Protein AF-A0A164Q086-F1 (afdb_monomer_lite)

Secondary structure (DSSP, 8-state):
-TTT-----GGGEEE-TTT--EEEHHHHHHHHHHHHHTT--S-B-TTTTT---TTTSS-----GGG-SSSTTT--PBPPHHHHHTTS-HHHHHHHHHHHHHHHEEEEE-TTT--EEEEEHHHHHH-SEEE-TTTT--SSSSPPP---EEETTT--B--EETTEEPP---HHHHHHHHHHHHHT-EE-TTT--EE---SSBSEEEP-STTT-EEEETTT--EEEE-S-HHHHHHHHHHHTTSS-SB-------

Sequence (252 aa):
CTLCSDTHPSSNIITIPGCLHVLCKSCTKTYLISKLDEGRFPVICPICQVDDLYEQHCTSPLSPSFFELNELMGMVVIGRDIAVGLVDKAHIEKWDALEVGQVSVEIKCDKCNRSGLVDRQEYLSAQFIHCPLGRLSSNTGSSECSNVWCKLCLKPISIIDGVTQDHSCDGSLELEALAKARGWKPCPGCGMMIDRIVGCNHIACQSPGCNTHFCYVCGKMIAQSFLKSDISAKADEHFKSCDKFDALIDAE

Structure (mmCIF, N/CA/C/O backbone):
data_AF-A0A164Q086-F1
#
_entry.id   AF-A0A164Q086-F1
#
loop_
_atom_site.group_PDB
_atom_site.id
_atom_site.type_symbol
_atom_site.label_atom_id
_atom_site.label_alt_id
_atom_site.label_comp_id
_atom_site.label_asym_id
_atom_site.label_entity_id
_atom_site.label_seq_id
_atom_site.pdbx_PDB_ins_code
_atom_site.Cartn_x
_atom_site.Cartn_y
_atom_site.Cartn_z
_atom_site.occupancy
_atom_site.B_iso_or_equiv
_atom_site.auth_seq_id
_atom_site.auth_comp_id
_atom_site.auth_asym_id
_atom_site.auth_atom_id
_atom_site.pdbx_PDB_model_num
ATOM 1 N N . CYS A 1 1 ? 14.737 -4.385 -24.688 1.00 90.81 1 CYS A N 1
ATOM 2 C CA . CYS A 1 1 ? 14.112 -4.198 -23.363 1.00 90.81 1 CYS A CA 1
ATOM 3 C C . CYS A 1 1 ? 14.070 -5.554 -22.691 1.00 90.81 1 CYS A C 1
ATOM 5 O O . CYS A 1 1 ? 13.664 -6.508 -23.333 1.00 90.81 1 CYS A O 1
ATOM 7 N N . THR A 1 2 ? 14.497 -5.651 -21.434 1.00 84.62 2 THR A N 1
ATOM 8 C CA . THR A 1 2 ? 14.578 -6.943 -20.732 1.00 84.62 2 THR A CA 1
ATOM 9 C C . THR A 1 2 ? 13.225 -7.515 -20.290 1.00 84.62 2 THR A C 1
ATOM 11 O O . THR A 1 2 ? 13.170 -8.685 -19.945 1.00 84.62 2 THR A O 1
ATOM 14 N N . LEU A 1 3 ? 12.134 -6.736 -20.323 1.00 89.81 3 LEU A N 1
ATOM 15 C CA . LEU A 1 3 ? 10.791 -7.219 -19.963 1.00 89.81 3 LEU A CA 1
ATOM 16 C C . LEU A 1 3 ? 10.006 -7.797 -21.143 1.00 89.81 3 LEU A C 1
ATOM 18 O O . LEU A 1 3 ? 9.376 -8.836 -20.990 1.00 89.81 3 LEU A O 1
ATOM 22 N N . CYS A 1 4 ? 10.013 -7.134 -22.302 1.00 94.62 4 CYS A N 1
ATOM 23 C CA . CYS A 1 4 ? 9.320 -7.633 -23.498 1.00 94.62 4 CYS A CA 1
ATOM 24 C C . CYS A 1 4 ? 10.237 -8.364 -24.483 1.00 94.62 4 CYS A C 1
ATOM 26 O O . CYS A 1 4 ? 9.750 -8.903 -25.466 1.00 94.62 4 CYS A O 1
ATOM 28 N N . SER A 1 5 ? 11.551 -8.361 -24.250 1.00 91.62 5 SER A N 1
ATOM 29 C CA . SER A 1 5 ? 12.559 -8.946 -25.146 1.00 91.62 5 SER A CA 1
ATOM 30 C C . SER A 1 5 ? 12.659 -8.289 -26.534 1.00 91.62 5 SER A C 1
ATOM 32 O O . SER A 1 5 ? 13.407 -8.769 -27.381 1.00 91.62 5 SER A O 1
ATOM 34 N N . ASP A 1 6 ? 12.008 -7.138 -26.750 1.00 95.00 6 ASP A N 1
ATOM 35 C CA . ASP A 1 6 ? 12.046 -6.406 -28.023 1.00 95.00 6 ASP A CA 1
ATOM 36 C C . ASP A 1 6 ? 13.143 -5.335 -28.082 1.00 95.00 6 ASP A C 1
ATOM 38 O O . ASP A 1 6 ? 13.587 -4.770 -27.071 1.00 95.00 6 ASP A O 1
ATOM 42 N N . THR A 1 7 ? 13.552 -5.000 -29.308 1.00 94.06 7 THR A N 1
ATOM 43 C CA . THR A 1 7 ? 14.452 -3.875 -29.594 1.00 94.06 7 THR A CA 1
ATOM 44 C C . THR A 1 7 ? 13.651 -2.585 -29.749 1.00 94.06 7 THR A C 1
ATOM 46 O O . THR A 1 7 ? 12.635 -2.549 -30.437 1.00 94.06 7 THR A O 1
ATOM 49 N N . HIS A 1 8 ? 14.125 -1.500 -29.138 1.00 94.75 8 HIS A N 1
ATOM 50 C CA . HIS A 1 8 ? 13.491 -0.185 -29.225 1.00 94.75 8 HIS A CA 1
ATOM 51 C C . HIS A 1 8 ? 14.533 0.897 -29.528 1.00 94.75 8 HIS A C 1
ATOM 53 O O . HIS A 1 8 ? 15.700 0.727 -29.166 1.00 94.75 8 HIS A O 1
ATOM 59 N N . PRO A 1 9 ? 14.133 2.024 -30.148 1.00 94.44 9 PRO A N 1
ATOM 60 C CA . PRO A 1 9 ? 15.019 3.172 -30.317 1.00 94.44 9 PRO A CA 1
ATOM 61 C C . PRO A 1 9 ? 15.436 3.742 -28.957 1.00 94.44 9 PRO A C 1
ATOM 63 O O . PRO A 1 9 ? 14.679 3.668 -27.987 1.00 94.44 9 PRO A O 1
ATOM 66 N N . SER A 1 10 ? 16.610 4.375 -28.901 1.00 90.44 10 SER A N 1
ATOM 67 C CA . SER A 1 10 ? 17.172 4.959 -27.671 1.00 90.44 10 SER A CA 1
ATOM 68 C C . SER A 1 10 ? 16.225 5.951 -26.983 1.00 90.44 10 SER A C 1
ATOM 70 O O . SER A 1 10 ? 16.163 5.993 -25.760 1.00 90.44 10 SER A O 1
ATOM 72 N N . SER A 1 11 ? 15.413 6.685 -27.750 1.00 93.06 11 SER A N 1
ATOM 73 C CA . SER A 1 11 ? 14.395 7.613 -27.233 1.00 93.06 11 SER A CA 1
ATOM 74 C C . SER A 1 11 ? 13.260 6.941 -26.449 1.00 93.06 11 SER A C 1
ATOM 76 O O . SER A 1 11 ? 12.570 7.617 -25.681 1.00 93.06 11 SER A O 1
ATOM 78 N N . ASN A 1 12 ? 13.062 5.629 -26.618 1.00 94.19 12 ASN A N 1
ATOM 79 C CA . ASN A 1 12 ? 12.032 4.826 -25.953 1.00 94.19 12 ASN A CA 1
ATOM 80 C C . ASN A 1 12 ? 12.602 3.866 -24.906 1.00 94.19 12 ASN A C 1
ATOM 82 O O . ASN A 1 12 ? 11.882 2.986 -24.434 1.00 94.19 12 ASN A O 1
ATOM 86 N N . ILE A 1 13 ? 13.865 4.044 -24.529 1.00 95.06 13 ILE A N 1
ATOM 87 C CA . ILE A 1 13 ? 14.550 3.266 -23.504 1.00 95.06 13 ILE A CA 1
ATOM 88 C C . ILE A 1 13 ? 14.757 4.123 -22.248 1.00 95.06 13 ILE A C 1
ATOM 90 O O . ILE A 1 13 ? 14.934 5.336 -22.322 1.00 95.06 13 ILE A O 1
ATOM 94 N N . ILE A 1 14 ? 14.703 3.474 -21.091 1.00 92.69 14 ILE A N 1
ATOM 95 C CA . ILE A 1 14 ? 14.982 4.005 -19.763 1.00 92.69 14 ILE A CA 1
ATOM 96 C C . ILE A 1 14 ? 16.051 3.114 -19.141 1.00 92.69 14 ILE A C 1
ATOM 98 O O . ILE A 1 14 ? 15.926 1.887 -19.156 1.00 92.69 14 ILE A O 1
ATOM 102 N N . THR A 1 15 ? 17.060 3.739 -18.551 1.00 91.25 15 THR A N 1
ATOM 103 C CA . THR A 1 15 ? 18.053 3.070 -17.713 1.00 91.25 15 THR A CA 1
ATOM 104 C C . THR A 1 15 ? 17.743 3.410 -16.265 1.00 91.25 15 THR A C 1
ATOM 106 O O . THR A 1 15 ? 17.695 4.588 -15.919 1.00 91.25 15 THR A O 1
ATOM 109 N N . ILE A 1 16 ? 17.497 2.401 -15.430 1.00 88.12 16 ILE A N 1
ATOM 110 C CA . ILE A 1 16 ? 17.168 2.616 -14.018 1.00 88.12 16 ILE A CA 1
ATOM 111 C C . ILE A 1 16 ? 18.439 3.031 -13.253 1.00 88.12 16 ILE A C 1
ATOM 113 O O . ILE A 1 16 ? 19.413 2.269 -13.256 1.00 88.12 16 ILE A O 1
ATOM 117 N N . PRO A 1 17 ? 18.465 4.210 -12.599 1.00 84.06 17 PRO A N 1
ATOM 118 C CA . PRO A 1 17 ? 19.592 4.628 -11.769 1.00 84.06 17 PRO A CA 1
ATOM 119 C C . PRO A 1 17 ? 19.873 3.611 -10.654 1.00 84.06 17 PRO A C 1
ATOM 121 O O . PRO A 1 17 ? 18.946 3.067 -10.064 1.00 84.06 17 PRO A O 1
ATOM 124 N N . GLY A 1 18 ? 21.147 3.334 -10.371 1.00 78.88 18 GLY A N 1
ATOM 125 C CA . GLY A 1 18 ? 21.573 2.357 -9.359 1.00 78.88 18 GLY A CA 1
ATOM 126 C C . GLY A 1 18 ? 21.893 0.971 -9.930 1.00 78.88 18 GLY A C 1
ATOM 127 O O . GLY A 1 18 ? 23.026 0.521 -9.803 1.00 78.88 18 GLY A O 1
ATOM 128 N N . CYS A 1 19 ? 20.943 0.308 -10.604 1.00 83.56 19 CYS A N 1
ATOM 129 C CA . CYS A 1 19 ? 21.166 -1.033 -11.181 1.00 83.56 19 CYS A CA 1
ATOM 130 C C . CYS A 1 19 ? 21.510 -1.037 -12.674 1.00 83.56 19 CYS A C 1
ATOM 132 O O . CYS A 1 19 ? 21.905 -2.067 -13.206 1.00 83.56 19 CYS A O 1
ATOM 134 N N . LEU A 1 20 ? 21.333 0.091 -13.368 1.00 86.00 20 LEU A N 1
ATOM 135 C CA . LEU A 1 20 ? 21.584 0.242 -14.807 1.00 86.00 20 LEU A CA 1
ATOM 136 C C . LEU A 1 20 ? 20.748 -0.688 -15.708 1.00 86.00 20 LEU A C 1
ATOM 138 O O . LEU A 1 20 ? 21.027 -0.812 -16.901 1.00 86.00 20 LEU A O 1
ATOM 142 N N . HIS A 1 21 ? 19.685 -1.301 -15.182 1.00 87.94 21 HIS A N 1
ATOM 143 C CA . HIS A 1 21 ? 18.787 -2.131 -15.978 1.00 87.94 21 HIS A CA 1
ATOM 144 C C . HIS A 1 21 ? 18.030 -1.314 -17.027 1.00 87.94 21 HIS A C 1
ATOM 146 O O . HIS A 1 21 ? 17.538 -0.215 -16.760 1.00 87.94 21 HIS A O 1
ATOM 152 N N . VAL A 1 22 ? 17.915 -1.896 -18.224 1.00 91.69 22 VAL A N 1
ATOM 153 C CA . VAL A 1 22 ? 17.432 -1.217 -19.429 1.00 91.69 22 VAL A CA 1
ATOM 154 C C . VAL A 1 22 ? 16.030 -1.696 -19.815 1.00 91.69 22 VAL A C 1
ATOM 156 O O . VAL A 1 22 ? 15.824 -2.822 -20.283 1.00 91.69 22 VAL A O 1
ATOM 159 N N . LEU A 1 23 ? 15.053 -0.801 -19.688 1.00 94.44 23 LEU A N 1
ATOM 160 C CA . LEU A 1 23 ? 13.629 -1.056 -19.912 1.00 94.44 23 LEU A CA 1
ATOM 161 C C . LEU A 1 23 ? 13.067 -0.110 -20.974 1.00 94.44 23 LEU A C 1
ATOM 163 O O . LEU A 1 23 ? 13.540 1.011 -21.106 1.00 94.44 23 LEU A O 1
ATOM 167 N N . CYS A 1 24 ? 12.061 -0.520 -21.748 1.00 97.00 24 CYS A N 1
ATOM 168 C CA . CYS A 1 24 ? 11.376 0.424 -22.631 1.00 97.00 24 CYS A CA 1
ATOM 169 C C . CYS A 1 24 ? 10.298 1.207 -21.875 1.00 97.00 24 CYS A C 1
ATOM 171 O O . CYS A 1 24 ? 9.722 0.718 -20.902 1.00 97.00 24 CYS A O 1
ATOM 173 N N . LYS A 1 25 ? 9.995 2.422 -22.350 1.00 96.56 25 LYS A N 1
ATOM 174 C CA . LYS A 1 25 ? 9.008 3.326 -21.736 1.00 96.56 25 LYS A CA 1
ATOM 175 C C . LYS A 1 25 ? 7.638 2.677 -21.545 1.00 96.56 25 LYS A C 1
ATOM 177 O O . LYS A 1 25 ? 7.022 2.881 -20.503 1.00 96.56 25 LYS A O 1
ATOM 182 N N . SER A 1 26 ? 7.172 1.891 -22.517 1.00 97.00 26 SER A N 1
ATOM 183 C CA . SER A 1 26 ? 5.878 1.201 -22.440 1.00 97.00 26 SER A CA 1
ATOM 184 C C . SER A 1 26 ? 5.858 0.147 -21.334 1.00 97.00 26 SER A C 1
ATOM 186 O O . SER A 1 26 ? 4.951 0.171 -20.507 1.00 97.00 26 SER A O 1
ATOM 188 N N . CYS A 1 27 ? 6.866 -0.727 -21.258 1.00 97.38 27 CYS A N 1
ATOM 189 C CA . CYS A 1 27 ? 6.946 -1.732 -20.197 1.00 97.38 27 CYS A CA 1
ATOM 190 C C . CYS A 1 27 ? 7.087 -1.093 -18.813 1.00 97.38 27 CYS A C 1
ATOM 192 O O . CYS A 1 27 ? 6.385 -1.502 -17.891 1.00 97.38 27 CYS A O 1
ATOM 194 N N . THR A 1 28 ? 7.933 -0.066 -18.667 1.00 96.19 28 THR A N 1
ATOM 195 C CA . THR A 1 28 ? 8.088 0.644 -17.388 1.00 96.19 28 THR A CA 1
ATOM 196 C C . THR A 1 28 ? 6.786 1.317 -16.964 1.00 96.19 28 THR A C 1
ATOM 198 O O . THR A 1 28 ? 6.397 1.199 -15.806 1.00 96.19 28 THR A O 1
ATOM 201 N N . LYS A 1 29 ? 6.069 1.965 -17.894 1.00 97.19 29 LYS A N 1
ATOM 202 C CA . LYS A 1 29 ? 4.755 2.567 -17.630 1.00 97.19 29 LYS A CA 1
ATOM 203 C C . LYS A 1 29 ? 3.748 1.530 -17.133 1.00 97.19 29 LYS A C 1
ATOM 205 O O . LYS A 1 29 ? 3.134 1.738 -16.092 1.00 97.19 29 LYS A O 1
ATOM 210 N N . THR A 1 30 ? 3.579 0.427 -17.864 1.00 97.25 30 THR A N 1
ATOM 211 C CA . THR A 1 30 ? 2.624 -0.631 -17.500 1.00 97.25 30 THR A CA 1
ATOM 212 C C . THR A 1 30 ? 2.956 -1.232 -16.138 1.00 97.25 30 THR A C 1
ATOM 214 O O . THR A 1 30 ? 2.063 -1.436 -15.321 1.00 97.25 30 THR A O 1
ATOM 217 N N . TYR A 1 31 ? 4.243 -1.462 -15.871 1.00 95.88 31 TYR A N 1
ATOM 218 C CA . TYR A 1 31 ? 4.708 -1.970 -14.587 1.00 95.88 31 TYR A CA 1
ATOM 219 C C . TYR A 1 31 ? 4.423 -0.996 -13.435 1.00 95.88 31 TYR A C 1
ATOM 221 O O . TYR A 1 31 ? 3.870 -1.407 -12.419 1.00 95.88 31 TYR A O 1
ATOM 229 N N . LEU A 1 32 ? 4.740 0.294 -13.605 1.00 96.12 32 LEU A N 1
ATOM 230 C CA . LEU A 1 32 ? 4.450 1.333 -12.612 1.00 96.12 32 LEU A CA 1
ATOM 231 C C . LEU A 1 32 ? 2.956 1.397 -12.286 1.00 96.12 32 LEU A C 1
ATOM 233 O O . LEU A 1 32 ? 2.594 1.367 -11.115 1.00 96.12 32 LEU A O 1
ATOM 237 N N . ILE A 1 33 ? 2.098 1.435 -13.309 1.00 96.88 33 ILE A N 1
ATOM 238 C CA . ILE A 1 33 ? 0.640 1.480 -13.136 1.00 96.88 33 ILE A CA 1
ATOM 239 C C . ILE A 1 33 ? 0.151 0.267 -12.341 1.00 96.88 33 ILE A C 1
ATOM 241 O O . ILE A 1 33 ? -0.497 0.445 -11.315 1.00 96.88 33 ILE A O 1
ATOM 245 N N . SER A 1 34 ? 0.539 -0.949 -12.744 1.00 94.88 34 SER A N 1
ATOM 246 C CA . SER A 1 34 ? 0.163 -2.177 -12.028 1.00 94.88 34 SER A CA 1
ATOM 247 C C . SER A 1 34 ? 0.591 -2.136 -10.560 1.00 94.88 34 SER A C 1
ATOM 249 O O . SER A 1 34 ? -0.210 -2.451 -9.685 1.00 94.88 34 SER A O 1
ATOM 251 N N . LYS A 1 35 ? 1.819 -1.699 -10.251 1.00 91.75 35 LYS A N 1
ATOM 252 C CA . LYS A 1 35 ? 2.292 -1.643 -8.859 1.00 91.75 35 LYS A CA 1
ATOM 253 C C . LYS A 1 35 ? 1.553 -0.601 -8.028 1.00 91.75 35 LYS A C 1
ATOM 255 O O . LYS A 1 35 ? 1.225 -0.882 -6.879 1.00 91.75 35 LYS A O 1
ATOM 260 N N . LEU A 1 36 ? 1.258 0.562 -8.602 1.00 93.62 36 LEU A N 1
ATOM 261 C CA . LEU A 1 36 ? 0.499 1.612 -7.924 1.00 93.62 36 LEU A CA 1
ATOM 262 C C . LEU A 1 36 ? -0.958 1.204 -7.688 1.00 93.62 36 LEU A C 1
ATOM 264 O O . LEU A 1 36 ? -1.483 1.446 -6.604 1.00 93.62 36 LEU A O 1
ATOM 268 N N . ASP A 1 37 ? -1.590 0.540 -8.656 1.00 92.81 37 ASP A N 1
ATOM 269 C CA . ASP A 1 37 ? -2.954 0.017 -8.521 1.00 92.81 37 ASP A CA 1
ATOM 270 C C . ASP A 1 37 ? -3.047 -1.114 -7.491 1.00 92.81 37 ASP A C 1
ATOM 272 O O . ASP A 1 37 ? -4.032 -1.215 -6.765 1.00 92.81 37 ASP A O 1
ATOM 276 N N . GLU A 1 38 ? -1.997 -1.927 -7.369 1.00 88.69 38 GLU A N 1
ATOM 277 C CA . GLU A 1 38 ? -1.863 -2.947 -6.324 1.00 88.69 38 GLU A CA 1
ATOM 278 C C . GLU A 1 38 ? -1.492 -2.363 -4.943 1.00 88.69 38 GLU A C 1
ATOM 280 O O . GLU A 1 38 ? -1.375 -3.116 -3.974 1.00 88.69 38 GLU A O 1
ATOM 285 N N . GLY A 1 39 ? -1.245 -1.050 -4.835 1.00 88.12 39 GLY A N 1
ATOM 286 C CA . GLY A 1 39 ? -0.785 -0.399 -3.602 1.00 88.12 39 GLY A CA 1
ATOM 287 C C . GLY A 1 39 ? 0.637 -0.792 -3.173 1.00 88.12 39 GLY A C 1
ATOM 288 O O . GLY A 1 39 ? 0.989 -0.683 -1.998 1.00 88.12 39 GLY A O 1
ATOM 289 N N . ARG A 1 40 ? 1.470 -1.286 -4.099 1.00 86.38 40 ARG A N 1
ATOM 290 C CA . ARG A 1 40 ? 2.830 -1.780 -3.831 1.00 86.38 40 ARG A CA 1
ATOM 291 C C . ARG A 1 40 ? 3.834 -0.635 -3.934 1.00 86.38 40 ARG A C 1
ATOM 293 O O . ARG A 1 40 ? 4.186 -0.205 -5.030 1.00 86.38 40 ARG A O 1
ATOM 300 N N . PHE A 1 41 ? 4.317 -0.177 -2.783 1.00 86.94 41 PHE A N 1
ATOM 301 C CA . PHE A 1 41 ? 5.268 0.928 -2.677 1.00 86.94 41 PHE A CA 1
ATOM 302 C C . PHE A 1 41 ? 6.283 0.686 -1.549 1.00 86.94 41 PHE A C 1
ATOM 304 O O . PHE A 1 41 ? 5.825 0.362 -0.452 1.00 86.94 41 PHE A O 1
ATOM 311 N N . PRO A 1 42 ? 7.599 0.909 -1.762 1.00 87.81 42 PRO A N 1
ATOM 312 C CA . PRO A 1 42 ? 8.205 1.526 -2.949 1.00 87.81 42 PRO A CA 1
ATOM 313 C C . PRO A 1 42 ? 8.221 0.599 -4.173 1.00 87.81 42 PRO A C 1
ATOM 315 O O . PRO A 1 42 ? 8.216 -0.627 -4.048 1.00 87.81 42 PRO A O 1
ATOM 318 N N . VAL A 1 43 ? 8.216 1.182 -5.377 1.00 89.62 43 VAL A N 1
ATOM 319 C CA . VAL A 1 43 ? 8.205 0.405 -6.625 1.00 89.62 43 VAL A CA 1
ATOM 320 C C . VAL A 1 43 ? 9.615 -0.094 -6.938 1.00 89.62 43 VAL A C 1
ATOM 322 O O . VAL A 1 43 ? 10.461 0.657 -7.412 1.00 89.62 43 VAL A O 1
ATOM 325 N N . ILE A 1 44 ? 9.876 -1.376 -6.688 1.00 87.44 44 ILE A N 1
ATOM 326 C CA . ILE A 1 44 ? 11.180 -2.011 -6.940 1.00 87.44 44 ILE A CA 1
ATOM 327 C C . ILE A 1 44 ? 11.401 -2.217 -8.444 1.00 87.44 44 ILE A C 1
ATOM 329 O O . ILE A 1 44 ? 10.457 -2.522 -9.178 1.00 87.44 44 ILE A O 1
ATOM 333 N N . CYS A 1 45 ? 12.647 -2.089 -8.911 1.00 88.12 45 CYS A N 1
ATOM 334 C CA . CYS A 1 45 ? 13.038 -2.442 -10.273 1.00 88.12 45 CYS A CA 1
ATOM 335 C C . CYS A 1 45 ? 12.623 -3.894 -10.592 1.00 88.12 45 CYS A C 1
ATOM 337 O O . CYS A 1 45 ? 13.031 -4.815 -9.882 1.00 88.12 45 CYS A O 1
ATOM 339 N N . PRO A 1 46 ? 11.869 -4.136 -11.678 1.00 88.44 46 PRO A N 1
ATOM 340 C CA . PRO A 1 46 ? 11.313 -5.457 -11.965 1.00 88.44 46 PRO A CA 1
ATOM 341 C C . PRO A 1 46 ? 12.381 -6.511 -12.273 1.00 88.44 46 PRO A C 1
ATOM 343 O O . PRO A 1 46 ? 12.113 -7.697 -12.123 1.00 88.44 46 PRO A O 1
ATOM 346 N N . ILE A 1 47 ? 13.582 -6.089 -12.685 1.00 85.94 47 ILE A N 1
ATOM 347 C CA . ILE A 1 47 ? 14.706 -7.000 -12.920 1.00 85.94 47 ILE A CA 1
ATOM 348 C C . ILE A 1 47 ? 15.407 -7.332 -11.601 1.00 85.94 47 ILE A C 1
ATOM 350 O O . ILE A 1 47 ? 15.562 -8.502 -11.281 1.00 85.94 47 ILE A O 1
ATOM 354 N N . CYS A 1 48 ? 15.710 -6.327 -10.771 1.00 79.94 48 CYS A N 1
ATOM 355 C CA . CYS A 1 48 ? 16.281 -6.564 -9.438 1.00 79.94 48 CYS A CA 1
ATOM 356 C C . CYS A 1 48 ? 15.359 -7.405 -8.546 1.00 79.94 48 CYS A C 1
ATOM 358 O O . CYS A 1 48 ? 15.832 -8.139 -7.692 1.00 79.94 48 CYS A O 1
ATOM 360 N N . GLN A 1 49 ? 14.040 -7.320 -8.741 1.00 77.12 49 GLN A N 1
ATOM 361 C CA . GLN A 1 49 ? 13.078 -8.094 -7.959 1.00 77.12 49 GLN A CA 1
ATOM 362 C C . GLN A 1 49 ? 13.163 -9.612 -8.204 1.00 77.12 49 GLN A C 1
ATOM 364 O O . GLN A 1 49 ? 12.706 -10.387 -7.362 1.00 77.12 49 GLN A O 1
ATOM 369 N N . VAL A 1 50 ? 13.662 -10.044 -9.365 1.00 73.56 50 VAL A N 1
ATOM 370 C CA . VAL A 1 50 ? 13.714 -11.463 -9.759 1.00 73.56 50 VAL A CA 1
ATOM 371 C C . VAL A 1 50 ? 15.128 -12.023 -9.828 1.00 73.56 50 VAL A C 1
ATOM 373 O O . VAL A 1 50 ? 15.276 -13.221 -10.045 1.00 73.56 50 VAL A O 1
ATOM 376 N N . ASP A 1 51 ? 16.140 -11.175 -9.673 1.00 61.81 51 ASP A N 1
ATOM 377 C CA . ASP A 1 51 ? 17.532 -11.575 -9.784 1.00 61.81 51 ASP A CA 1
ATOM 378 C C . ASP A 1 51 ? 18.086 -11.944 -8.401 1.00 61.81 51 ASP A C 1
ATOM 380 O O . ASP A 1 51 ? 18.433 -11.078 -7.598 1.00 61.81 51 ASP A O 1
ATOM 384 N N . ASP A 1 52 ? 18.140 -13.247 -8.115 1.00 53.28 52 ASP A N 1
ATOM 385 C CA . ASP A 1 52 ? 18.753 -13.789 -6.896 1.00 53.28 52 ASP A CA 1
ATOM 386 C C . ASP A 1 52 ? 20.297 -13.657 -6.914 1.00 53.28 52 ASP A C 1
ATOM 388 O O . ASP A 1 52 ? 20.952 -13.931 -5.908 1.00 53.28 52 ASP A O 1
ATOM 392 N N . LEU A 1 53 ? 20.910 -13.199 -8.020 1.00 49.06 53 LEU A N 1
ATOM 393 C CA . LEU A 1 53 ? 22.366 -13.017 -8.175 1.00 49.06 53 LEU A CA 1
ATOM 394 C C . LEU A 1 53 ? 22.880 -11.699 -7.558 1.00 49.06 53 LEU A C 1
ATOM 396 O O . LEU A 1 53 ? 23.811 -11.062 -8.063 1.00 49.06 53 LEU A O 1
ATOM 400 N N . TYR A 1 54 ? 22.277 -11.293 -6.439 1.00 51.69 54 TYR A N 1
ATOM 401 C CA . TYR A 1 54 ? 22.424 -9.974 -5.819 1.00 51.69 54 TYR A CA 1
ATOM 402 C C . TYR A 1 54 ? 23.838 -9.652 -5.295 1.00 51.69 54 TYR A C 1
ATOM 404 O O . TYR A 1 54 ? 24.126 -8.510 -4.949 1.00 51.69 54 TYR A O 1
ATOM 412 N N . GLU A 1 55 ? 24.768 -10.607 -5.274 1.00 48.53 55 GLU A N 1
ATOM 413 C CA . GLU A 1 55 ? 26.108 -10.352 -4.737 1.00 48.53 55 GLU A CA 1
ATOM 414 C C . GLU A 1 55 ? 27.084 -9.682 -5.724 1.00 48.53 55 GLU A C 1
ATOM 416 O O . GLU A 1 55 ? 28.102 -9.161 -5.273 1.00 48.53 55 GLU A O 1
ATOM 421 N N . GLN A 1 56 ? 26.828 -9.649 -7.045 1.00 47.59 56 GLN A N 1
ATOM 422 C CA . GLN A 1 56 ? 27.896 -9.275 -8.005 1.00 47.59 56 GLN A CA 1
ATOM 423 C C . GLN A 1 56 ? 27.559 -8.230 -9.085 1.00 47.59 56 GLN A C 1
ATOM 425 O O . GLN A 1 56 ? 28.487 -7.719 -9.714 1.00 47.59 56 GLN A O 1
ATOM 430 N N . HIS A 1 57 ? 26.291 -7.854 -9.308 1.00 46.66 57 HIS A N 1
ATOM 431 C CA . HIS 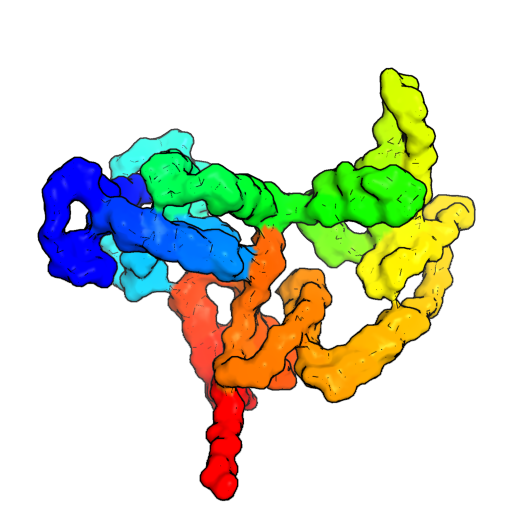A 1 57 ? 25.932 -7.046 -10.495 1.00 46.66 57 HIS A CA 1
ATOM 432 C C . HIS A 1 57 ? 25.139 -5.748 -10.258 1.00 46.66 57 HIS A C 1
ATOM 434 O O . HIS A 1 57 ? 24.976 -4.976 -11.200 1.00 46.66 57 HIS A O 1
ATOM 440 N N . CYS A 1 58 ? 24.719 -5.432 -9.028 1.00 50.47 58 CYS A N 1
ATOM 441 C CA . CYS A 1 58 ? 24.015 -4.176 -8.701 1.00 50.47 58 CYS A CA 1
ATOM 442 C C . CYS A 1 58 ? 24.809 -3.250 -7.753 1.00 50.47 58 CYS A C 1
ATOM 444 O O . CYS A 1 58 ? 24.222 -2.508 -6.972 1.00 50.47 58 CYS A O 1
ATOM 446 N N . THR A 1 59 ? 26.144 -3.278 -7.810 1.00 47.19 59 THR A N 1
ATOM 447 C CA . THR A 1 59 ? 27.051 -2.462 -6.975 1.00 47.19 59 THR A CA 1
ATOM 448 C C . THR A 1 59 ? 27.882 -1.478 -7.804 1.00 47.19 59 THR A C 1
ATOM 450 O O . THR A 1 59 ? 29.078 -1.310 -7.575 1.00 47.19 59 THR A O 1
ATOM 453 N N . SER A 1 60 ? 27.288 -0.806 -8.799 1.00 43.66 60 SER A N 1
ATOM 454 C CA . SER A 1 60 ? 28.023 0.261 -9.492 1.00 43.66 60 SER A CA 1
ATOM 455 C C . SER A 1 60 ? 28.079 1.520 -8.607 1.00 43.66 60 SER A C 1
ATOM 457 O O . SER A 1 60 ? 27.027 2.055 -8.251 1.00 43.66 60 SER A O 1
ATOM 459 N N . PRO A 1 61 ? 29.275 2.011 -8.230 1.00 42.25 61 PRO A N 1
ATOM 460 C CA . PRO A 1 61 ? 29.421 3.146 -7.331 1.00 42.25 61 PRO A CA 1
ATOM 461 C C . PRO A 1 61 ? 29.149 4.447 -8.091 1.00 42.25 61 PRO A C 1
ATOM 463 O O . PRO A 1 61 ? 30.040 5.016 -8.720 1.00 42.25 61 PRO A O 1
ATOM 466 N N . LEU A 1 62 ? 27.916 4.948 -8.019 1.00 38.09 62 LEU A N 1
ATOM 467 C CA . LEU A 1 62 ? 27.591 6.311 -8.435 1.00 38.09 62 LEU A CA 1
ATOM 468 C C . LEU A 1 62 ? 27.140 7.135 -7.219 1.00 38.09 62 LEU A C 1
ATOM 470 O O . LEU A 1 62 ? 25.971 7.185 -6.861 1.00 38.09 62 LEU A O 1
ATOM 474 N N . SER A 1 63 ? 28.129 7.832 -6.647 1.00 40.09 63 SER A N 1
ATOM 475 C CA . SER A 1 63 ? 28.081 8.933 -5.667 1.00 40.09 63 SER A CA 1
ATOM 476 C C . SER A 1 63 ? 27.723 8.612 -4.191 1.00 40.09 63 SER A C 1
ATOM 478 O O . SER A 1 63 ? 26.643 8.100 -3.908 1.00 40.09 63 SER A O 1
ATOM 480 N N . PRO A 1 64 ? 28.585 8.997 -3.220 1.00 37.91 64 PRO A N 1
ATOM 481 C CA . PRO A 1 64 ? 28.352 8.820 -1.775 1.00 37.91 64 PRO A CA 1
ATOM 482 C C . PRO A 1 64 ? 27.218 9.666 -1.170 1.00 37.91 64 PRO A C 1
ATOM 484 O O . PRO A 1 64 ? 26.871 9.479 -0.012 1.00 37.91 64 PRO A O 1
ATOM 487 N N . SER A 1 65 ? 26.648 10.627 -1.901 1.00 40.03 65 SER A N 1
ATOM 488 C CA . SER A 1 65 ? 25.718 11.619 -1.337 1.00 40.03 65 SER A CA 1
ATOM 489 C C . SER A 1 65 ? 24.242 11.204 -1.359 1.00 40.03 65 SER A C 1
ATOM 491 O O . SER A 1 65 ? 23.394 11.972 -0.917 1.00 40.03 65 SER A O 1
ATOM 493 N N . PHE A 1 66 ? 23.918 10.015 -1.874 1.00 40.25 66 PHE A N 1
ATOM 494 C CA . PHE A 1 66 ? 22.553 9.459 -1.899 1.00 40.25 66 PHE A CA 1
ATOM 495 C C . PHE A 1 66 ? 22.402 8.234 -0.968 1.00 40.25 66 PHE A C 1
ATOM 497 O O . PHE A 1 66 ? 21.416 7.505 -1.032 1.00 40.25 66 PHE A O 1
ATOM 504 N N . PHE A 1 67 ? 23.411 7.971 -0.129 1.00 39.66 67 PHE A N 1
ATOM 505 C CA . PHE A 1 67 ? 23.672 6.649 0.450 1.00 39.66 67 PHE A CA 1
ATOM 506 C C . PHE A 1 67 ? 23.071 6.381 1.844 1.00 39.66 67 PHE A C 1
ATOM 508 O O . PHE A 1 67 ? 23.100 5.241 2.290 1.00 39.66 67 PHE A O 1
ATOM 515 N N . GLU A 1 68 ? 22.477 7.355 2.536 1.00 39.22 68 GLU A N 1
ATOM 516 C CA . GLU A 1 68 ? 22.197 7.201 3.982 1.00 39.22 68 GLU A CA 1
ATOM 517 C C . GLU A 1 68 ? 20.849 6.553 4.377 1.00 39.22 68 GLU A C 1
ATOM 519 O O . GLU A 1 68 ? 20.530 6.506 5.560 1.00 39.22 68 GLU A O 1
ATOM 524 N N . LEU A 1 69 ? 20.066 5.978 3.452 1.00 43.25 69 LEU A N 1
ATOM 525 C CA . LEU A 1 69 ? 18.833 5.237 3.816 1.00 43.25 69 LEU A CA 1
ATOM 526 C C . LEU A 1 69 ? 18.663 3.855 3.152 1.00 43.25 69 LEU A C 1
ATOM 528 O O . LEU A 1 69 ? 17.737 3.130 3.507 1.00 43.25 69 LEU A O 1
ATOM 532 N N . ASN A 1 70 ? 19.554 3.451 2.237 1.00 43.03 70 ASN A N 1
ATOM 533 C CA . ASN A 1 70 ? 19.389 2.231 1.426 1.00 43.03 70 ASN A CA 1
ATOM 534 C C . ASN A 1 70 ? 20.340 1.067 1.777 1.00 43.03 70 ASN A C 1
ATOM 536 O O . ASN A 1 70 ? 20.211 -0.006 1.183 1.00 43.03 70 ASN A O 1
ATOM 540 N N . GLU A 1 71 ? 21.258 1.222 2.740 1.00 41.41 71 GLU A N 1
ATOM 541 C CA . GLU A 1 71 ? 22.215 0.154 3.094 1.00 41.41 71 GLU A CA 1
ATOM 542 C C . GLU A 1 71 ? 21.554 -1.107 3.669 1.00 41.41 71 GLU A C 1
ATOM 544 O O . GLU A 1 71 ? 22.084 -2.202 3.507 1.00 41.41 71 GLU A O 1
ATOM 549 N N . LEU A 1 72 ? 20.379 -0.998 4.291 1.00 45.09 72 LEU A N 1
ATOM 550 C CA . LEU A 1 72 ? 19.763 -2.138 4.977 1.00 45.09 72 LEU A CA 1
ATOM 551 C C . LEU A 1 72 ? 18.918 -3.038 4.065 1.00 45.09 72 LEU A C 1
ATOM 553 O O . LEU A 1 72 ? 18.509 -4.114 4.493 1.00 45.09 72 LEU A O 1
ATOM 557 N N . MET A 1 73 ? 18.635 -2.619 2.825 1.00 50.25 73 MET A N 1
ATOM 558 C CA . MET A 1 73 ? 17.629 -3.300 1.999 1.00 50.25 73 MET A CA 1
ATOM 559 C C . MET A 1 73 ? 18.093 -3.759 0.625 1.00 50.25 73 MET A C 1
ATOM 561 O O . MET A 1 73 ? 17.350 -4.525 0.019 1.00 50.25 73 MET A O 1
ATOM 565 N N . GLY A 1 74 ? 19.273 -3.339 0.142 1.00 55.97 74 GLY A N 1
ATOM 566 C CA . GLY A 1 74 ? 19.843 -3.845 -1.111 1.00 55.97 74 GLY A CA 1
ATOM 567 C C . GLY A 1 74 ? 18.801 -3.937 -2.229 1.00 55.97 74 GLY A C 1
ATOM 568 O O . GLY A 1 74 ? 18.600 -5.000 -2.792 1.00 55.97 74 GLY A O 1
ATOM 569 N N . MET A 1 75 ? 18.050 -2.869 -2.492 1.00 66.44 75 MET A N 1
ATOM 570 C CA . MET A 1 75 ? 17.009 -2.884 -3.517 1.00 66.44 75 MET A CA 1
ATOM 571 C C . MET A 1 75 ? 17.007 -1.575 -4.282 1.00 66.44 75 MET A C 1
ATOM 573 O O . MET A 1 75 ? 16.898 -0.497 -3.701 1.00 66.44 75 MET A O 1
ATOM 577 N N . VAL A 1 76 ? 17.086 -1.676 -5.608 1.00 80.25 76 VAL A N 1
ATOM 578 C CA . VAL A 1 76 ? 16.980 -0.513 -6.487 1.00 80.25 76 VAL A CA 1
ATOM 579 C C . VAL A 1 76 ? 15.513 -0.258 -6.800 1.00 80.25 76 VAL A C 1
ATOM 581 O O . VAL A 1 76 ? 14.840 -1.083 -7.422 1.00 80.25 76 VAL A O 1
ATOM 584 N N . VAL A 1 77 ? 15.017 0.894 -6.361 1.00 86.12 77 VAL A N 1
ATOM 585 C CA . VAL A 1 77 ? 13.648 1.357 -6.607 1.00 86.12 77 VAL A CA 1
ATOM 586 C C . VAL A 1 77 ? 13.596 2.241 -7.849 1.00 86.12 77 VAL A C 1
ATOM 588 O O . VAL A 1 77 ? 14.558 2.929 -8.186 1.00 86.12 77 VAL A O 1
ATOM 591 N N . ILE A 1 78 ? 12.470 2.219 -8.554 1.00 90.31 78 ILE A N 1
ATOM 592 C CA . ILE A 1 78 ? 12.193 3.181 -9.618 1.00 90.31 78 ILE A CA 1
ATOM 593 C C . ILE A 1 78 ? 11.853 4.512 -8.946 1.00 90.31 78 ILE A C 1
ATOM 595 O O . ILE A 1 78 ? 11.006 4.552 -8.060 1.00 90.31 78 ILE A O 1
ATOM 599 N N . GLY A 1 79 ? 12.527 5.589 -9.342 1.00 89.25 79 GLY A N 1
ATOM 600 C CA . GLY A 1 79 ? 12.308 6.917 -8.778 1.00 89.25 79 GLY A CA 1
ATOM 601 C C . GLY A 1 79 ? 11.060 7.617 -9.323 1.00 89.25 79 GLY A C 1
ATOM 602 O O . GLY A 1 79 ? 10.556 7.312 -10.411 1.00 89.25 79 GLY A O 1
ATOM 603 N N . ARG A 1 80 ? 10.575 8.605 -8.564 1.00 91.62 80 ARG A N 1
ATOM 604 C CA . ARG A 1 80 ? 9.437 9.456 -8.949 1.00 91.62 80 ARG A CA 1
ATOM 605 C C . ARG A 1 80 ? 9.718 10.257 -10.226 1.00 91.62 80 ARG A C 1
ATOM 607 O O . ARG A 1 80 ? 8.807 10.495 -11.012 1.00 91.62 80 ARG A O 1
ATOM 614 N N . ASP A 1 81 ? 10.970 10.639 -10.456 1.00 90.75 81 ASP A N 1
ATOM 615 C CA . ASP A 1 81 ? 11.449 11.323 -11.662 1.00 90.75 81 ASP A CA 1
ATOM 616 C C . ASP A 1 81 ? 11.149 10.527 -12.943 1.00 90.75 81 ASP A C 1
ATOM 618 O O . ASP A 1 81 ? 10.675 11.092 -13.931 1.00 90.75 81 ASP A O 1
ATOM 622 N N . ILE A 1 82 ? 11.328 9.203 -12.900 1.00 92.19 82 ILE A N 1
ATOM 623 C CA . ILE A 1 82 ? 10.964 8.303 -13.999 1.00 92.19 82 ILE A CA 1
ATOM 624 C C . ILE A 1 82 ? 9.441 8.215 -14.133 1.00 92.19 82 ILE A C 1
ATOM 626 O O . ILE A 1 82 ? 8.917 8.262 -15.247 1.00 92.19 82 ILE A O 1
ATOM 630 N N . ALA A 1 83 ? 8.718 8.102 -13.015 1.00 93.12 83 ALA A N 1
ATOM 631 C CA . ALA A 1 83 ? 7.266 7.948 -13.024 1.00 93.12 83 ALA A CA 1
ATOM 632 C C . ALA A 1 83 ? 6.546 9.162 -13.636 1.00 93.12 83 ALA A C 1
ATOM 634 O O . ALA A 1 83 ? 5.693 8.981 -14.507 1.00 93.12 83 ALA A O 1
ATOM 635 N N . VAL A 1 84 ? 6.928 10.390 -13.256 1.00 94.00 84 VAL A N 1
ATOM 636 C CA . VAL A 1 84 ? 6.299 11.646 -13.724 1.00 94.00 84 VAL A CA 1
ATOM 637 C C . VAL A 1 84 ? 6.303 11.771 -15.251 1.00 94.00 84 VAL A C 1
ATOM 639 O O . VAL A 1 84 ? 5.369 12.323 -15.826 1.00 94.00 84 VAL A O 1
ATOM 642 N N . GLY A 1 85 ? 7.322 11.235 -15.926 1.00 91.62 85 GLY A N 1
ATOM 643 C CA . GLY A 1 85 ? 7.416 11.258 -17.388 1.00 91.62 85 GLY A CA 1
ATOM 644 C C . GLY A 1 85 ? 6.647 10.146 -18.115 1.00 91.62 85 GLY A C 1
ATOM 645 O O . GLY A 1 85 ? 6.643 10.132 -19.347 1.00 91.62 85 GLY A O 1
ATOM 646 N N . LEU A 1 86 ? 6.047 9.189 -17.397 1.00 95.50 86 LEU A N 1
ATOM 647 C CA . LEU A 1 86 ? 5.503 7.953 -17.979 1.00 95.50 86 LEU A CA 1
ATOM 648 C C . LEU A 1 86 ? 4.039 7.687 -17.637 1.00 95.50 86 LEU A C 1
ATOM 650 O O . LEU A 1 86 ? 3.303 7.177 -18.490 1.00 95.50 86 LEU A O 1
ATOM 654 N N . VAL A 1 87 ? 3.624 7.980 -16.407 1.00 96.75 87 VAL A N 1
ATOM 655 C CA . VAL A 1 87 ? 2.257 7.729 -15.935 1.00 96.75 87 VAL A CA 1
ATOM 656 C C . VAL A 1 87 ? 1.439 9.022 -15.916 1.00 96.75 87 VAL A C 1
ATOM 658 O O . VAL A 1 87 ? 1.980 10.119 -16.029 1.00 96.75 87 VAL A O 1
ATOM 661 N N . ASP A 1 88 ? 0.115 8.898 -15.849 1.00 97.12 88 ASP A N 1
ATOM 662 C CA . ASP A 1 88 ? -0.772 10.063 -15.791 1.00 97.12 88 ASP A CA 1
ATOM 663 C C . ASP A 1 88 ? -0.797 10.715 -14.394 1.00 97.12 88 ASP A C 1
ATOM 665 O O . ASP A 1 88 ? -0.268 10.186 -13.414 1.00 97.12 88 ASP A O 1
ATOM 669 N N . LYS A 1 89 ? -1.451 11.879 -14.296 1.00 96.44 89 LYS A N 1
ATOM 670 C CA . LYS A 1 89 ? -1.562 12.648 -13.048 1.00 96.44 89 LYS A CA 1
ATOM 671 C C . LYS A 1 89 ? -2.214 11.853 -11.912 1.00 96.44 89 LYS A C 1
ATOM 673 O O . LYS A 1 89 ? -1.782 11.984 -10.774 1.00 96.44 89 LYS A O 1
ATOM 678 N N . ALA A 1 90 ? -3.216 11.026 -12.212 1.00 97.38 90 ALA A N 1
ATOM 679 C CA . ALA A 1 90 ? -3.928 10.255 -11.196 1.00 97.38 90 ALA A CA 1
ATOM 680 C C . ALA A 1 90 ? -3.017 9.194 -10.556 1.00 97.38 90 ALA A C 1
ATOM 682 O O . ALA A 1 90 ? -3.056 8.986 -9.345 1.00 97.38 90 ALA A O 1
ATOM 683 N N . HIS A 1 91 ? -2.144 8.559 -11.341 1.00 97.12 91 HIS A N 1
ATOM 684 C CA . HIS A 1 91 ? -1.151 7.623 -10.814 1.00 97.12 91 HIS A CA 1
ATOM 685 C C . HIS A 1 91 ? -0.040 8.325 -10.023 1.00 97.12 91 HIS A C 1
ATOM 687 O O . HIS A 1 91 ? 0.453 7.756 -9.054 1.00 97.12 91 HIS A O 1
ATOM 693 N N . ILE A 1 92 ? 0.320 9.564 -10.369 1.00 97.12 92 ILE A N 1
ATOM 694 C CA . ILE A 1 92 ? 1.240 10.363 -9.543 1.00 97.12 92 ILE A CA 1
ATOM 695 C C . ILE A 1 92 ? 0.597 10.759 -8.207 1.00 97.12 92 ILE A C 1
ATOM 697 O O . ILE A 1 92 ? 1.251 10.672 -7.176 1.00 97.12 92 ILE A O 1
ATOM 701 N N . GLU A 1 93 ? -0.692 11.099 -8.179 1.00 95.56 93 GLU A N 1
ATOM 702 C CA . GLU A 1 93 ? -1.403 11.345 -6.914 1.00 95.56 93 GLU A CA 1
ATOM 703 C C . GLU A 1 93 ? -1.460 10.075 -6.043 1.00 95.56 93 GLU A C 1
ATOM 705 O O . GLU A 1 93 ? -1.237 10.142 -4.834 1.00 95.56 93 GLU A O 1
ATOM 710 N N . LYS A 1 94 ? -1.670 8.896 -6.653 1.00 94.62 94 LYS A N 1
ATOM 711 C CA . LYS A 1 94 ? -1.551 7.599 -5.958 1.00 94.62 94 LYS A CA 1
ATOM 712 C C . LYS A 1 94 ? -0.140 7.359 -5.417 1.00 94.62 94 LYS A C 1
ATOM 714 O O . LYS A 1 94 ? -0.010 6.885 -4.294 1.00 94.62 94 LYS A O 1
ATOM 719 N N . TRP A 1 95 ? 0.898 7.671 -6.196 1.00 94.88 95 TRP A N 1
ATOM 720 C CA . TRP A 1 95 ? 2.294 7.588 -5.756 1.00 94.88 95 TRP A CA 1
ATOM 721 C C . TRP A 1 95 ? 2.519 8.426 -4.500 1.00 94.88 95 TRP A C 1
ATOM 723 O O . TRP A 1 95 ? 2.982 7.897 -3.493 1.00 94.88 95 TRP A O 1
ATOM 733 N N . ASP A 1 96 ? 2.133 9.702 -4.547 1.00 93.44 96 ASP A N 1
ATOM 734 C CA . ASP A 1 96 ? 2.319 10.642 -3.442 1.00 93.44 96 ASP A CA 1
ATOM 735 C C . ASP A 1 96 ? 1.565 10.158 -2.183 1.00 93.44 96 ASP A C 1
ATOM 737 O O . ASP A 1 96 ? 2.110 10.171 -1.079 1.00 93.44 96 ASP A O 1
ATOM 741 N N . ALA A 1 97 ? 0.344 9.633 -2.339 1.00 91.75 97 ALA A N 1
ATOM 742 C CA . ALA A 1 97 ? -0.419 9.050 -1.234 1.00 91.75 97 ALA A CA 1
ATOM 743 C C . ALA A 1 97 ? 0.237 7.783 -0.644 1.00 91.75 97 ALA A C 1
ATOM 745 O O . ALA A 1 97 ? 0.268 7.611 0.576 1.00 91.75 97 ALA A O 1
ATOM 746 N N . LEU A 1 98 ? 0.772 6.893 -1.487 1.00 90.38 98 LEU A N 1
ATOM 747 C CA . LEU A 1 98 ? 1.456 5.667 -1.056 1.00 90.38 98 LEU A CA 1
ATOM 748 C C . LEU A 1 98 ? 2.784 5.953 -0.347 1.00 90.38 98 LEU A C 1
ATOM 750 O O . LEU A 1 98 ? 3.120 5.249 0.609 1.00 90.38 98 LEU A O 1
ATOM 754 N N . GLU A 1 99 ? 3.513 6.971 -0.806 1.00 91.12 99 GLU A N 1
ATOM 755 C CA . GLU A 1 99 ? 4.760 7.456 -0.212 1.00 91.12 99 GLU A CA 1
ATOM 756 C C . GLU A 1 99 ? 4.508 8.036 1.182 1.00 91.12 99 GLU A C 1
ATOM 758 O O . GLU A 1 99 ? 5.096 7.578 2.164 1.00 91.12 99 GLU A O 1
ATOM 763 N N . VAL A 1 100 ? 3.546 8.956 1.300 1.00 90.12 100 VAL A N 1
ATOM 764 C CA . VAL A 1 100 ? 3.104 9.515 2.589 1.00 90.12 100 VAL A CA 1
ATOM 765 C C . VAL A 1 100 ? 2.596 8.412 3.529 1.00 90.12 100 VAL A C 1
ATOM 767 O O . VAL A 1 100 ? 2.890 8.424 4.729 1.00 90.12 100 VAL A O 1
ATOM 770 N N . GLY A 1 101 ? 1.896 7.414 2.982 1.00 88.56 101 GLY A N 1
ATOM 771 C CA . GLY A 1 101 ? 1.360 6.265 3.713 1.00 88.56 101 GLY A CA 1
ATOM 772 C C . GLY A 1 101 ? 2.403 5.316 4.321 1.00 88.56 101 GLY A C 1
ATOM 773 O O . GLY A 1 101 ? 2.052 4.504 5.182 1.00 88.56 101 GLY A O 1
ATOM 774 N N . GLN A 1 102 ? 3.678 5.401 3.910 1.00 85.75 102 GLN A N 1
ATOM 775 C CA . GLN A 1 102 ? 4.759 4.615 4.527 1.00 85.75 102 GLN A CA 1
ATOM 776 C C . GLN A 1 102 ? 5.045 5.060 5.962 1.00 85.75 102 GLN A C 1
ATOM 778 O O . GLN A 1 102 ? 5.341 4.229 6.816 1.00 85.75 102 GLN A O 1
ATOM 783 N N . VAL A 1 103 ? 4.933 6.362 6.226 1.00 88.56 103 VAL A N 1
ATOM 784 C CA . VAL A 1 103 ? 5.326 6.975 7.505 1.00 88.56 103 VAL A CA 1
ATOM 785 C C . VAL A 1 103 ? 4.149 7.562 8.271 1.00 88.56 103 VAL A C 1
ATOM 787 O O . VAL A 1 103 ? 4.253 7.793 9.471 1.00 88.56 103 VAL A O 1
ATOM 790 N N . SER A 1 104 ? 3.012 7.776 7.608 1.00 90.75 104 SER A N 1
ATOM 791 C CA . SER A 1 104 ? 1.850 8.404 8.227 1.00 90.75 104 SER A CA 1
ATOM 792 C C . SER A 1 104 ? 0.536 7.724 7.863 1.00 90.75 104 SER A C 1
ATOM 794 O O . SER A 1 104 ? 0.428 6.994 6.878 1.00 90.75 104 SER A O 1
ATOM 796 N N . VAL A 1 105 ? -0.473 7.953 8.698 1.00 90.19 105 VAL A N 1
ATOM 797 C CA . VAL A 1 105 ? -1.851 7.512 8.492 1.00 90.19 105 VAL A CA 1
ATOM 798 C C . VAL A 1 105 ? -2.740 8.745 8.511 1.00 90.19 105 VAL A C 1
ATOM 800 O O . VAL A 1 105 ? -2.712 9.525 9.464 1.00 90.19 105 VAL A O 1
ATOM 803 N N . GLU A 1 106 ? -3.533 8.928 7.459 1.00 91.31 106 GLU A N 1
ATOM 804 C CA . GLU A 1 106 ? -4.557 9.965 7.440 1.00 91.31 106 GLU A CA 1
ATOM 805 C C . GLU A 1 106 ? -5.748 9.528 8.295 1.00 91.31 106 GLU A C 1
ATOM 807 O O . GLU A 1 106 ? -6.360 8.484 8.070 1.00 91.31 106 GLU A O 1
ATOM 812 N N . ILE A 1 107 ? -6.081 10.346 9.288 1.00 91.12 107 ILE A N 1
ATOM 813 C CA . ILE A 1 107 ? -7.185 10.102 10.207 1.00 91.12 107 ILE A CA 1
ATOM 814 C C . ILE A 1 107 ? -8.227 11.191 10.019 1.00 91.12 107 ILE A C 1
ATOM 816 O O . ILE A 1 107 ? -7.961 12.370 10.261 1.00 91.12 107 ILE A O 1
ATOM 820 N N . LYS A 1 108 ? -9.443 10.779 9.663 1.00 92.06 108 LYS A N 1
ATOM 821 C CA . LYS A 1 108 ? -10.618 11.645 9.624 1.00 92.06 108 LYS A CA 1
ATOM 822 C C . LYS A 1 108 ? -11.339 11.615 10.971 1.00 92.06 108 LYS A C 1
ATOM 824 O O . LYS A 1 108 ? -11.656 10.552 11.490 1.00 92.06 108 LYS A O 1
ATOM 829 N N . CYS A 1 109 ? -11.597 12.787 11.542 1.00 91.06 109 CYS A N 1
ATOM 830 C CA . CYS A 1 109 ? -12.346 12.921 12.788 1.00 91.06 109 CYS A CA 1
ATOM 831 C C . CYS A 1 109 ? -13.838 13.115 12.501 1.00 91.06 109 CYS A C 1
ATOM 833 O O . CYS A 1 109 ? -14.213 14.141 11.937 1.00 91.06 109 CYS A O 1
ATOM 835 N N . ASP A 1 110 ? -14.699 12.214 12.972 1.00 88.19 110 ASP A N 1
ATOM 836 C CA . ASP A 1 110 ? -16.150 12.294 12.728 1.00 88.19 110 ASP A CA 1
ATOM 837 C C . ASP A 1 110 ? -16.836 13.471 13.435 1.00 88.19 110 ASP A C 1
ATOM 839 O O . ASP A 1 110 ? -17.886 13.937 12.999 1.00 88.19 110 ASP A O 1
ATOM 843 N N . LYS A 1 111 ? -16.229 14.016 14.498 1.00 89.06 111 LYS A N 1
ATOM 844 C CA . LYS A 1 111 ? -16.791 15.166 15.225 1.00 89.06 111 LYS A CA 1
ATOM 845 C C . LYS A 1 111 ? -16.591 16.492 14.491 1.00 89.06 111 LYS A C 1
ATOM 847 O O . LYS A 1 111 ? -17.492 17.321 14.478 1.00 89.06 111 LYS A O 1
ATOM 852 N N . CYS A 1 112 ? -15.401 16.732 13.934 1.00 89.50 112 CYS A N 1
ATOM 853 C CA . CYS A 1 112 ? -15.096 17.991 13.230 1.00 89.50 112 CYS A CA 1
ATOM 854 C C . CYS A 1 112 ? -15.012 17.845 11.707 1.00 89.50 112 CYS A C 1
ATOM 856 O O . CYS A 1 112 ? -14.835 18.843 11.017 1.00 89.50 112 CYS A O 1
ATOM 858 N N . ASN A 1 113 ? -15.130 16.619 11.192 1.00 89.38 113 ASN A N 1
ATOM 859 C CA . ASN A 1 113 ? -15.053 16.250 9.780 1.00 89.38 113 ASN A CA 1
ATOM 860 C C . ASN A 1 113 ? -13.754 16.686 9.074 1.00 89.38 113 ASN A C 1
ATOM 862 O O . ASN A 1 113 ? -13.720 16.824 7.853 1.00 89.38 113 ASN A O 1
ATOM 866 N N . ARG A 1 114 ? -12.678 16.904 9.839 1.00 89.62 114 ARG A N 1
ATOM 867 C CA . ARG A 1 114 ? -11.350 17.238 9.314 1.00 89.62 114 ARG A CA 1
ATOM 868 C C . ARG A 1 114 ? -10.439 16.017 9.344 1.00 89.62 114 ARG A C 1
ATOM 870 O O . ARG A 1 114 ? -10.551 15.191 10.254 1.00 89.62 114 ARG A O 1
ATOM 877 N N . SER A 1 115 ? -9.520 15.965 8.388 1.00 91.19 115 SER A N 1
ATOM 878 C CA . SER A 1 115 ? -8.472 14.951 8.303 1.00 91.19 115 SER A CA 1
ATOM 879 C C . SER A 1 115 ? -7.126 15.518 8.737 1.00 91.19 115 SER A C 1
ATOM 881 O O . SER A 1 115 ? -6.841 16.695 8.511 1.00 91.19 115 SER A O 1
ATOM 883 N N . GLY A 1 116 ? -6.299 14.691 9.366 1.00 90.81 116 GLY A N 1
ATOM 884 C CA . GLY A 1 116 ? -4.912 15.024 9.669 1.00 90.81 116 GLY A CA 1
ATOM 885 C C . GLY A 1 116 ? -4.025 13.791 9.575 1.00 90.81 116 GLY A C 1
ATOM 886 O O . GLY A 1 116 ? -4.494 12.672 9.777 1.00 90.81 116 GLY A O 1
ATOM 887 N N . LEU A 1 117 ? -2.753 14.008 9.258 1.00 92.00 117 LEU A N 1
ATOM 888 C CA . LEU A 1 117 ? -1.746 12.955 9.217 1.00 92.00 117 LEU A CA 1
ATOM 889 C C . LEU A 1 117 ? -1.201 12.716 10.625 1.00 92.00 117 LEU A C 1
ATOM 891 O O . LEU A 1 117 ? -0.853 13.663 11.329 1.00 92.00 117 LEU A O 1
ATOM 895 N N . VAL A 1 118 ? -1.131 11.450 11.018 1.00 92.12 118 VAL A N 1
ATOM 896 C CA . VAL A 1 118 ? -0.537 10.997 12.280 1.00 92.12 118 VAL A CA 1
ATOM 897 C C . VAL A 1 118 ? 0.610 10.052 11.962 1.00 92.12 118 VAL A C 1
ATOM 899 O O . VAL A 1 118 ? 0.556 9.346 10.954 1.00 92.12 118 VAL A O 1
ATOM 902 N N . ASP A 1 119 ? 1.642 10.040 12.804 1.00 92.44 119 ASP A N 1
ATOM 903 C CA . ASP A 1 119 ? 2.727 9.069 12.695 1.00 92.44 119 ASP A CA 1
ATOM 904 C C . ASP A 1 119 ? 2.172 7.637 12.675 1.00 92.44 119 ASP A C 1
ATOM 906 O O . ASP A 1 119 ? 1.274 7.268 13.441 1.00 92.44 119 ASP A O 1
ATOM 910 N N . ARG A 1 120 ? 2.688 6.818 11.758 1.00 89.06 120 ARG A N 1
ATOM 911 C CA . ARG A 1 120 ? 2.180 5.464 11.548 1.00 89.06 120 ARG A CA 1
ATOM 912 C C . ARG A 1 120 ? 2.426 4.563 12.754 1.00 89.06 120 ARG A C 1
ATOM 914 O O . ARG A 1 120 ? 1.548 3.772 13.097 1.00 89.06 120 ARG A O 1
ATOM 921 N N . GLN A 1 121 ? 3.594 4.646 13.383 1.00 89.12 121 GLN A N 1
ATOM 922 C CA . GLN A 1 121 ? 3.945 3.783 14.507 1.00 89.12 121 GLN A CA 1
ATOM 923 C C . GLN A 1 121 ? 3.136 4.154 15.756 1.00 89.12 121 GLN A C 1
ATOM 925 O O . GLN A 1 121 ? 2.644 3.269 16.469 1.00 89.12 121 GLN A O 1
ATOM 930 N N . GLU A 1 122 ? 2.925 5.451 15.978 1.00 90.75 122 GLU A N 1
ATOM 931 C CA . GLU A 1 122 ? 2.007 5.957 16.998 1.00 90.75 122 GLU A CA 1
ATOM 932 C C . GLU A 1 122 ? 0.582 5.458 16.731 1.00 90.75 122 GLU A C 1
ATOM 934 O O . GLU A 1 122 ? -0.032 4.847 17.604 1.00 90.75 122 GLU A O 1
ATOM 939 N N . TYR A 1 123 ? 0.081 5.599 15.499 1.00 90.25 123 TYR A N 1
ATOM 940 C CA . TYR A 1 123 ? -1.243 5.096 15.134 1.00 90.25 123 TYR A CA 1
ATOM 941 C C . TYR A 1 123 ? -1.380 3.589 15.371 1.00 90.25 123 TYR A C 1
ATOM 943 O O . TYR A 1 123 ? -2.393 3.140 15.909 1.00 90.25 123 TYR A O 1
ATOM 951 N N . LEU A 1 124 ? -0.391 2.783 14.965 1.00 87.00 124 LEU A N 1
ATOM 952 C CA . LEU A 1 124 ? -0.429 1.325 15.104 1.00 87.00 124 LEU A CA 1
ATOM 953 C C . LEU A 1 124 ? -0.480 0.888 16.572 1.00 87.00 124 LEU A C 1
ATOM 955 O O . LEU A 1 124 ? -1.265 -0.004 16.894 1.00 87.00 124 LEU A O 1
ATOM 959 N N . SER A 1 125 ? 0.287 1.549 17.441 1.00 88.62 125 SER A N 1
ATOM 960 C CA . SER A 1 125 ? 0.359 1.248 18.877 1.00 88.62 125 SER A CA 1
ATOM 961 C C . SER A 1 125 ? -0.773 1.863 19.712 1.00 88.62 125 SER A C 1
ATOM 963 O O . SER A 1 125 ? -1.035 1.397 20.822 1.00 88.62 125 SER A O 1
ATOM 965 N N . ALA A 1 126 ? -1.480 2.867 19.188 1.00 88.00 126 ALA A N 1
ATOM 966 C CA . ALA A 1 126 ? -2.572 3.526 19.890 1.00 88.00 126 ALA A CA 1
ATOM 967 C C . ALA A 1 126 ? -3.814 2.628 20.051 1.00 88.00 126 ALA A C 1
ATOM 969 O O . ALA A 1 126 ? -4.299 2.015 19.098 1.00 88.00 126 ALA A O 1
ATOM 970 N N . GLN A 1 127 ? -4.387 2.620 21.258 1.00 84.38 127 GLN A N 1
ATOM 971 C CA . GLN A 1 127 ? -5.711 2.038 21.538 1.00 84.38 127 GLN A CA 1
ATOM 972 C C . GLN A 1 127 ? -6.840 3.055 21.312 1.00 84.38 127 GLN A C 1
ATOM 974 O O . GLN A 1 127 ? -7.944 2.705 20.882 1.00 84.38 127 GLN A O 1
ATOM 979 N N . PHE A 1 128 ? -6.538 4.330 21.562 1.00 86.81 128 PHE A N 1
ATOM 980 C CA . PHE A 1 128 ? -7.445 5.457 21.412 1.00 86.81 128 PHE A CA 1
ATOM 981 C C . PHE A 1 128 ? -6.847 6.474 20.451 1.00 86.81 128 PHE A C 1
ATOM 983 O O . PHE A 1 128 ? -5.653 6.761 20.493 1.00 86.81 128 PHE A O 1
ATOM 990 N N . ILE A 1 129 ? -7.688 7.025 19.590 1.00 90.19 129 ILE A N 1
ATOM 991 C CA . ILE A 1 129 ? -7.300 8.012 18.597 1.00 90.19 129 ILE A CA 1
ATOM 992 C C . ILE A 1 129 ? -7.810 9.369 19.052 1.00 90.19 129 ILE A C 1
ATOM 994 O O . ILE A 1 129 ? -9.005 9.553 19.280 1.00 90.19 129 ILE A O 1
ATOM 998 N N . HIS A 1 130 ? -6.894 10.323 19.175 1.00 90.00 130 HIS A N 1
ATOM 999 C CA . HIS A 1 130 ? -7.226 11.723 19.392 1.00 90.00 130 HIS A CA 1
ATOM 1000 C C . HIS A 1 130 ? -7.431 12.418 18.046 1.00 90.00 130 HIS A C 1
ATOM 1002 O O . HIS A 1 130 ? -6.772 12.091 17.059 1.00 90.00 130 HIS A O 1
ATOM 1008 N N . CYS A 1 131 ? -8.307 13.423 18.007 1.00 90.62 131 CYS A N 1
ATOM 1009 C CA . CYS A 1 131 ? -8.446 14.278 16.836 1.00 90.62 131 CYS A CA 1
ATOM 1010 C C . CYS A 1 131 ? -7.076 14.882 16.469 1.00 90.62 131 CYS A C 1
ATOM 1012 O O . CYS A 1 131 ? -6.518 15.629 17.282 1.00 90.62 131 CYS A O 1
ATOM 1014 N N . PRO A 1 132 ? -6.548 14.633 15.255 1.00 89.25 132 PRO A N 1
ATOM 1015 C CA . PRO A 1 132 ? -5.197 15.064 14.887 1.00 89.25 132 PRO A CA 1
ATOM 1016 C C . PRO A 1 132 ? -5.062 16.591 14.853 1.00 89.25 132 PRO A C 1
ATOM 1018 O O . PRO A 1 132 ? -3.991 17.138 15.092 1.00 89.25 132 PRO A O 1
ATOM 1021 N N . LEU A 1 133 ? -6.171 17.300 14.625 1.00 86.38 133 LEU A N 1
ATOM 1022 C CA . LEU A 1 133 ? -6.223 18.764 14.595 1.00 86.38 133 LEU A CA 1
ATOM 1023 C C . LEU A 1 133 ? -6.744 19.375 15.904 1.00 86.38 133 LEU A C 1
ATOM 1025 O O . LEU A 1 133 ? -7.060 20.563 15.953 1.00 86.38 133 LEU A O 1
ATOM 1029 N N . GLY A 1 134 ? -6.892 18.570 16.959 1.00 73.31 134 GLY A N 1
ATOM 1030 C CA . GLY A 1 134 ? -7.512 18.987 18.216 1.00 73.31 134 GLY A CA 1
ATOM 1031 C C . GLY A 1 134 ? -6.703 19.992 19.034 1.00 73.31 134 GLY A C 1
ATOM 1032 O O . GLY A 1 134 ? -7.289 20.751 19.797 1.00 73.31 134 GLY A O 1
ATOM 1033 N N . ARG A 1 135 ? -5.376 20.021 18.849 1.00 63.59 135 ARG A N 1
ATOM 1034 C CA . ARG A 1 135 ? -4.430 20.873 19.595 1.00 63.59 135 ARG A CA 1
ATOM 1035 C C . ARG A 1 135 ? -3.977 22.135 18.846 1.00 63.59 135 ARG A C 1
ATOM 1037 O O . ARG A 1 135 ? -3.123 22.858 19.350 1.00 63.59 135 ARG A O 1
ATOM 1044 N N . LEU A 1 136 ? -4.510 22.411 17.653 1.00 56.28 136 LEU A N 1
ATOM 1045 C CA . LEU A 1 136 ? -4.152 23.620 16.903 1.00 56.28 136 LEU A CA 1
ATOM 1046 C C . LEU A 1 136 ? -4.913 24.830 17.463 1.00 56.28 136 LEU A C 1
ATOM 1048 O O . LEU A 1 136 ? -6.109 24.995 17.238 1.00 56.28 136 LEU A O 1
ATOM 1052 N N . SER A 1 137 ? -4.180 25.648 18.216 1.00 46.00 137 SER A N 1
ATOM 1053 C CA . SER A 1 137 ? -4.648 26.846 18.908 1.00 46.00 137 SER A CA 1
ATOM 1054 C C . SER A 1 137 ? -4.960 28.022 17.959 1.00 46.00 137 SER A C 1
ATOM 1056 O O . SER A 1 137 ? -4.159 28.409 17.110 1.00 46.00 137 SER A O 1
ATOM 1058 N N . SER A 1 138 ? -6.146 28.592 18.177 1.00 49.25 138 SER A N 1
ATOM 1059 C CA . SER A 1 138 ? -6.514 30.022 18.221 1.00 49.25 138 SER A CA 1
ATOM 1060 C C . SER A 1 138 ? -6.372 31.004 17.042 1.00 49.25 138 SER A C 1
ATOM 1062 O O . SER A 1 138 ? -7.007 32.050 17.134 1.00 49.25 138 SER A O 1
ATOM 1064 N N . ASN A 1 139 ? -5.711 30.730 15.910 1.00 52.19 139 ASN A N 1
ATOM 1065 C CA . ASN A 1 139 ? -5.566 31.787 14.873 1.00 52.19 139 ASN A CA 1
ATOM 1066 C C . ASN A 1 139 ? -6.498 31.702 13.651 1.00 52.19 139 ASN A C 1
ATOM 1068 O O . ASN A 1 139 ? -6.485 32.598 12.809 1.00 52.19 139 ASN A O 1
ATOM 1072 N N . THR A 1 140 ? -7.332 30.666 13.535 1.00 51.09 140 THR A N 1
ATOM 1073 C CA . THR A 1 140 ? -8.154 30.436 12.329 1.00 51.09 140 THR A CA 1
ATOM 1074 C C . THR A 1 140 ? -9.601 30.064 12.632 1.00 51.09 140 THR A C 1
ATOM 1076 O O . THR A 1 140 ? -10.148 29.194 11.973 1.00 51.09 140 THR A O 1
ATOM 1079 N N . GLY A 1 141 ? -10.245 30.669 13.639 1.00 53.75 141 GLY A N 1
ATOM 1080 C CA . GLY A 1 141 ? -11.707 30.580 13.846 1.00 53.75 141 GLY A CA 1
ATOM 1081 C C . GLY A 1 141 ? -12.318 29.167 13.921 1.00 53.75 141 GLY A C 1
ATOM 1082 O O . GLY A 1 141 ? -13.538 29.026 13.877 1.00 53.75 141 GLY A O 1
ATOM 1083 N N . SER A 1 142 ? -11.495 28.118 14.011 1.00 56.59 142 SER A N 1
ATOM 1084 C CA . SER A 1 142 ? -11.915 26.724 13.995 1.00 56.59 142 SER A CA 1
ATOM 1085 C C . SER A 1 142 ? -11.902 26.208 15.425 1.00 56.59 142 SER A C 1
ATOM 1087 O O . SER A 1 142 ? -10.896 26.308 16.123 1.00 56.59 142 SER A O 1
ATOM 1089 N N . SER A 1 143 ? -13.052 25.716 15.878 1.00 63.12 143 SER A N 1
ATOM 1090 C CA . SER A 1 143 ? -13.266 25.226 17.239 1.00 63.12 143 SER A CA 1
ATOM 1091 C C . SER A 1 143 ? -12.244 24.149 17.622 1.00 63.12 143 SER A C 1
ATOM 1093 O O . SER A 1 143 ? -12.065 23.176 16.878 1.00 63.12 143 SER A O 1
ATOM 1095 N N . GLU A 1 144 ? -11.624 24.292 18.794 1.00 75.12 144 GLU A N 1
ATOM 1096 C CA . GLU A 1 144 ? -10.740 23.287 19.392 1.00 75.12 144 GLU A CA 1
ATOM 1097 C C . GLU A 1 144 ? -11.491 21.952 19.526 1.00 75.12 144 GLU A C 1
ATOM 1099 O O . GLU A 1 144 ? -12.536 21.852 20.172 1.00 75.12 144 GLU A O 1
ATOM 1104 N N . CYS A 1 145 ? -11.006 20.912 18.843 1.00 85.31 145 CYS A N 1
ATOM 1105 C CA . CYS A 1 145 ? -11.698 19.630 18.767 1.00 85.31 145 CYS A CA 1
ATOM 1106 C C . CYS A 1 145 ? -11.016 18.607 19.672 1.00 85.31 145 CYS A C 1
ATOM 1108 O O . CYS A 1 145 ? -10.071 17.943 19.266 1.00 85.31 145 CYS A O 1
ATOM 1110 N N . SER A 1 146 ? -11.541 18.413 20.875 1.00 85.00 146 SER A N 1
ATOM 1111 C CA . SER A 1 146 ? -11.040 17.428 21.842 1.00 85.00 146 SER A CA 1
ATOM 1112 C C . SER A 1 146 ? -11.570 16.003 21.619 1.00 85.00 146 SER A C 1
ATOM 1114 O O . SER A 1 146 ? -11.648 15.224 22.563 1.00 85.00 146 SER A O 1
ATOM 1116 N N . ASN A 1 147 ? -11.998 15.653 20.397 1.00 89.19 147 ASN A N 1
ATOM 1117 C CA . ASN A 1 147 ? -12.585 14.333 20.148 1.00 89.19 147 ASN A CA 1
ATOM 1118 C C . ASN A 1 147 ? -11.560 13.220 20.373 1.00 89.19 147 ASN A C 1
ATOM 1120 O O . ASN A 1 147 ? -10.439 13.317 19.870 1.00 89.19 147 ASN A O 1
ATOM 1124 N N . VAL A 1 148 ? -11.981 12.160 21.058 1.00 89.62 148 VAL A N 1
ATOM 1125 C CA . VAL A 1 148 ? -11.205 10.936 21.269 1.00 89.62 148 VAL A CA 1
ATOM 1126 C C . VAL A 1 148 ? -12.127 9.750 21.048 1.00 89.62 148 VAL A C 1
ATOM 1128 O O . VAL A 1 148 ? -13.288 9.797 21.453 1.00 89.62 148 VAL A O 1
ATOM 1131 N N . TRP A 1 149 ? -11.646 8.710 20.380 1.00 89.69 149 TRP A N 1
ATOM 1132 C CA . TRP A 1 149 ? -12.433 7.514 20.096 1.00 89.69 149 TRP A CA 1
ATOM 1133 C C . TRP A 1 149 ? -11.577 6.254 20.144 1.00 89.69 149 TRP A C 1
ATOM 1135 O O . TRP A 1 149 ? -10.355 6.304 20.019 1.00 89.69 149 TRP A O 1
ATOM 1145 N N . CYS A 1 150 ? -12.217 5.108 20.340 1.00 86.00 150 CYS A N 1
ATOM 1146 C CA . CYS A 1 150 ? -11.537 3.823 20.290 1.00 86.00 150 CYS A CA 1
ATOM 1147 C C . CYS A 1 150 ? -11.127 3.486 18.857 1.00 86.00 150 CYS A C 1
ATOM 1149 O O . CYS A 1 150 ? -11.941 3.570 17.940 1.00 86.00 150 CYS A O 1
ATOM 1151 N N . LYS A 1 151 ? -9.887 3.033 18.664 1.00 84.56 151 LYS A N 1
ATOM 1152 C CA . LYS A 1 151 ? -9.400 2.597 17.350 1.00 84.56 151 LYS A CA 1
ATOM 1153 C C . LYS A 1 151 ? -10.155 1.376 16.807 1.00 84.56 151 LYS A C 1
ATOM 1155 O O . LYS A 1 151 ? -10.266 1.232 15.595 1.00 84.56 151 LYS A O 1
ATOM 1160 N N . LEU A 1 152 ? -10.658 0.506 17.688 1.00 78.31 152 LEU A N 1
ATOM 1161 C CA . LEU A 1 152 ? -11.277 -0.769 17.310 1.00 78.31 152 LEU A CA 1
ATOM 1162 C C . LEU A 1 152 ? -12.760 -0.631 16.950 1.00 78.31 152 LEU A C 1
ATOM 1164 O O . LEU A 1 152 ? -13.161 -1.063 15.875 1.00 78.31 152 LEU A O 1
ATOM 1168 N N . CYS A 1 153 ? -13.577 -0.026 17.817 1.00 79.31 153 CYS A N 1
ATOM 1169 C CA . CYS A 1 153 ? -15.021 0.115 17.568 1.00 79.31 153 CYS A CA 1
ATOM 1170 C C . CYS A 1 153 ? -15.434 1.487 17.025 1.00 79.31 153 CYS A C 1
ATOM 1172 O O . CYS A 1 153 ? -16.614 1.698 16.756 1.00 79.31 153 CYS A O 1
ATOM 1174 N N . LEU A 1 154 ? -14.494 2.434 16.917 1.00 82.19 154 LEU A N 1
ATOM 1175 C CA . LEU A 1 154 ? -14.725 3.809 16.462 1.00 82.19 154 LEU A CA 1
ATOM 1176 C C . LEU A 1 154 ? -15.689 4.634 17.337 1.00 82.19 154 LEU A C 1
ATOM 1178 O O . LEU A 1 154 ? -16.025 5.765 16.993 1.00 82.19 154 LEU A O 1
ATOM 1182 N N . LYS A 1 155 ? -16.103 4.118 18.503 1.00 84.44 155 LYS A N 1
ATOM 1183 C CA . LYS A 1 155 ? -16.987 4.836 19.429 1.00 84.44 155 LYS A CA 1
ATOM 1184 C C . LYS A 1 155 ? -16.228 5.924 20.202 1.00 84.44 155 LYS A C 1
ATOM 1186 O O . LYS A 1 155 ? -15.065 5.715 20.567 1.00 84.44 155 LYS A O 1
ATOM 1191 N N . PRO A 1 156 ? -16.872 7.074 20.477 1.00 87.19 156 PRO A N 1
ATOM 1192 C CA . PRO A 1 156 ? -16.268 8.156 21.243 1.00 87.19 156 PRO A CA 1
ATOM 1193 C C . PRO A 1 156 ? -15.959 7.719 22.679 1.00 87.19 156 PRO A C 1
ATOM 1195 O O . PRO A 1 156 ? -16.739 6.997 23.298 1.00 87.19 156 PRO A O 1
ATOM 1198 N N . ILE A 1 157 ? -14.836 8.201 23.207 1.00 85.44 157 ILE A N 1
ATOM 1199 C CA . ILE A 1 157 ? -14.371 7.946 24.571 1.00 85.44 157 ILE A CA 1
ATOM 1200 C C . ILE A 1 157 ? -14.420 9.241 25.364 1.00 85.44 157 ILE A C 1
ATOM 1202 O O . ILE A 1 157 ? -13.904 10.277 24.939 1.00 85.44 157 ILE A O 1
ATOM 1206 N N . SER A 1 158 ? -15.035 9.177 26.540 1.00 79.62 158 SER A N 1
ATOM 1207 C CA . SER A 1 158 ? -14.986 10.263 27.510 1.00 79.62 158 SER A CA 1
ATOM 1208 C C . SER A 1 158 ? -13.676 10.198 28.293 1.00 79.62 158 SER A C 1
ATOM 1210 O O . SER A 1 158 ? -13.297 9.147 28.809 1.00 79.62 158 SER A O 1
ATOM 1212 N N . ILE A 1 159 ? -12.996 11.339 28.391 1.00 71.88 159 ILE A N 1
ATOM 1213 C CA . ILE A 1 159 ? -11.865 11.529 29.299 1.00 71.88 159 ILE A CA 1
ATOM 1214 C C . ILE A 1 159 ? -12.421 12.185 30.561 1.00 71.88 159 ILE A C 1
ATOM 1216 O O . ILE A 1 159 ? -12.936 13.301 30.489 1.00 71.88 159 ILE A O 1
ATOM 1220 N N . ILE A 1 160 ? -12.332 11.497 31.697 1.00 69.62 160 ILE A N 1
ATOM 1221 C CA . ILE A 1 160 ? -12.741 12.017 33.009 1.00 69.62 160 ILE A CA 1
ATOM 1222 C C . ILE A 1 160 ? -11.473 12.111 33.858 1.00 69.62 160 ILE A C 1
ATOM 1224 O O . ILE A 1 160 ? -10.731 11.138 33.951 1.00 69.62 160 ILE A O 1
ATOM 1228 N N . ASP A 1 161 ? -11.176 13.294 34.401 1.00 67.62 161 ASP A N 1
ATOM 1229 C CA . ASP A 1 161 ? -9.975 13.563 35.213 1.00 67.62 161 ASP A CA 1
ATOM 1230 C C . ASP A 1 161 ? -8.640 13.165 34.548 1.00 67.62 161 ASP A C 1
ATOM 1232 O O . ASP A 1 161 ? -7.686 12.749 35.200 1.00 67.62 161 ASP A O 1
ATOM 1236 N N . GLY A 1 162 ? -8.562 13.287 33.219 1.00 64.50 162 GLY A N 1
ATOM 1237 C CA . GLY A 1 162 ? -7.370 12.920 32.443 1.00 64.50 162 GLY A CA 1
ATOM 1238 C C . GLY A 1 162 ? -7.218 11.419 32.178 1.00 64.50 162 GLY A C 1
ATOM 1239 O O . GLY A 1 162 ? -6.244 11.018 31.544 1.00 64.50 162 GLY A O 1
ATOM 1240 N N . VAL A 1 163 ? -8.184 10.598 32.600 1.00 66.94 163 VAL A N 1
ATOM 1241 C CA . VAL A 1 163 ? -8.198 9.149 32.386 1.00 66.94 163 VAL A CA 1
ATOM 1242 C C . VAL A 1 163 ? -9.228 8.799 31.312 1.00 66.94 163 VAL A C 1
ATOM 1244 O O . VAL A 1 163 ? -10.403 9.164 31.402 1.00 66.94 163 VAL A O 1
ATOM 1247 N N . THR A 1 164 ? -8.789 8.095 30.269 1.00 65.94 164 THR A N 1
ATOM 1248 C CA . THR A 1 164 ? -9.682 7.455 29.294 1.00 65.94 164 THR A CA 1
ATOM 1249 C C . THR A 1 164 ? -10.420 6.318 29.981 1.00 65.94 164 THR A C 1
ATOM 1251 O O . THR A 1 164 ? -9.781 5.386 30.466 1.00 65.94 164 THR A O 1
ATOM 1254 N N . GLN A 1 165 ? -11.748 6.393 30.042 1.00 67.06 165 GLN A N 1
ATOM 1255 C CA . GLN A 1 165 ? -12.524 5.296 30.609 1.00 67.06 165 GLN A CA 1
ATOM 1256 C C . GLN A 1 165 ? -12.540 4.100 29.657 1.00 67.06 165 GLN A C 1
ATOM 1258 O O . GLN A 1 165 ? -12.826 4.244 28.464 1.00 67.06 165 GLN A O 1
ATOM 1263 N N . ASP A 1 166 ? -12.258 2.922 30.208 1.00 64.19 166 ASP A N 1
ATOM 1264 C CA . ASP A 1 166 ? -12.452 1.663 29.507 1.00 64.19 166 ASP A CA 1
ATOM 1265 C C . ASP A 1 166 ? -13.929 1.499 29.147 1.00 64.19 166 ASP A C 1
ATOM 1267 O O . ASP A 1 166 ? -14.834 1.788 29.932 1.00 64.19 166 ASP A O 1
ATOM 1271 N N . HIS A 1 167 ? -14.175 1.002 27.943 1.00 71.25 167 HIS A N 1
ATOM 1272 C CA . HIS A 1 167 ? -15.502 0.596 27.505 1.00 71.25 167 HIS A CA 1
ATOM 1273 C C . HIS A 1 167 ? -15.409 -0.810 26.919 1.00 71.25 167 HIS A C 1
ATOM 1275 O O . HIS A 1 167 ? -14.364 -1.235 26.423 1.00 71.25 167 HIS A O 1
ATOM 1281 N N . SER A 1 168 ? -16.524 -1.532 26.959 1.00 70.94 168 SER A N 1
ATOM 1282 C CA . SER A 1 168 ? -16.643 -2.788 26.230 1.00 70.94 168 SER A CA 1
ATOM 1283 C C . SER A 1 168 ? -16.819 -2.473 24.742 1.00 70.94 168 SER A C 1
ATOM 1285 O O . SER A 1 168 ? -17.761 -1.774 24.368 1.00 70.94 168 SER A O 1
ATOM 1287 N N . CYS A 1 169 ? -15.908 -2.962 23.898 1.00 70.06 169 CYS A N 1
ATOM 1288 C CA . CYS A 1 169 ? -16.020 -2.927 22.436 1.00 70.06 169 CYS A CA 1
ATOM 1289 C C . CYS A 1 169 ? -17.123 -3.896 21.959 1.00 70.06 169 CYS A C 1
ATOM 1291 O O . CYS A 1 169 ? -16.867 -4.870 21.268 1.00 70.06 169 CYS A O 1
ATOM 1293 N N . ASP A 1 170 ? -18.372 -3.647 22.332 1.00 65.56 170 ASP A N 1
ATOM 1294 C CA . ASP A 1 170 ? -19.537 -4.440 21.921 1.00 65.56 170 ASP A CA 1
ATOM 1295 C C . ASP A 1 170 ? -19.714 -4.497 20.389 1.00 65.56 170 ASP A C 1
ATOM 1297 O O . ASP A 1 170 ? -20.033 -5.544 19.835 1.00 65.56 170 ASP A O 1
ATOM 1301 N N . GLY A 1 171 ? -19.429 -3.397 19.686 1.00 61.81 171 GLY A N 1
ATOM 1302 C CA . GLY A 1 171 ? -19.516 -3.314 18.226 1.00 61.81 171 GLY A CA 1
ATOM 1303 C C . GLY A 1 171 ? -18.446 -4.120 17.481 1.00 61.81 171 GLY A C 1
ATOM 1304 O O . GLY A 1 171 ? -18.638 -4.429 16.304 1.00 61.81 171 GLY A O 1
ATOM 1305 N N . SER A 1 172 ? -17.340 -4.505 18.137 1.00 64.94 172 SER A N 1
ATOM 1306 C CA . SER A 1 172 ? -16.369 -5.406 17.502 1.00 64.94 172 SER A CA 1
ATOM 1307 C C . SER A 1 172 ? -16.947 -6.811 17.354 1.00 64.94 172 SER A C 1
ATOM 1309 O O . SER A 1 172 ? -16.663 -7.465 16.360 1.00 64.94 172 SER A O 1
ATOM 1311 N N . LEU A 1 173 ? -17.852 -7.231 18.247 1.00 70.44 173 LEU A N 1
ATOM 1312 C CA . LEU A 1 173 ? -18.492 -8.547 18.187 1.00 70.44 173 LEU A CA 1
ATOM 1313 C C . LEU A 1 173 ? -19.375 -8.712 16.946 1.00 70.44 173 LEU A C 1
ATOM 1315 O O . LEU A 1 173 ? -19.385 -9.787 16.354 1.00 70.44 173 LEU A O 1
ATOM 1319 N N . GLU A 1 174 ? -20.093 -7.668 16.523 1.00 79.94 174 GLU A N 1
ATOM 1320 C CA . GLU A 1 174 ? -20.911 -7.713 15.302 1.00 79.94 174 GLU A CA 1
ATOM 1321 C C . GLU A 1 174 ? -20.039 -7.802 14.045 1.00 79.94 174 GLU A C 1
ATOM 1323 O O . GLU A 1 174 ? -20.298 -8.626 13.163 1.00 79.94 174 GLU A O 1
ATOM 1328 N N . LEU A 1 175 ? -18.971 -6.997 13.978 1.00 77.62 175 LEU A N 1
ATOM 1329 C CA . LEU A 1 175 ? -18.017 -7.035 12.870 1.00 77.62 175 LEU A CA 1
ATOM 1330 C C . LEU A 1 175 ? -17.254 -8.364 12.832 1.00 77.62 175 LEU A C 1
ATOM 1332 O O . LEU A 1 175 ? -17.066 -8.927 11.758 1.00 77.62 175 LEU A O 1
ATOM 1336 N N . GLU A 1 176 ? -16.849 -8.893 13.984 1.00 77.31 176 GLU A N 1
ATOM 1337 C CA . GLU A 1 176 ? -16.204 -10.199 14.120 1.00 77.31 176 GLU A CA 1
ATOM 1338 C C . GLU A 1 176 ? -17.154 -11.337 13.742 1.00 77.31 176 GLU A C 1
ATOM 1340 O O . GLU A 1 176 ? -16.750 -12.263 13.040 1.00 77.31 176 GLU A O 1
ATOM 1345 N N . ALA A 1 177 ? -18.425 -11.267 14.150 1.00 83.31 177 ALA A N 1
ATOM 1346 C CA . ALA A 1 177 ? -19.439 -12.242 13.769 1.00 83.31 177 ALA A CA 1
ATOM 1347 C C . ALA A 1 177 ? -19.678 -12.227 12.255 1.00 83.31 177 ALA A C 1
ATOM 1349 O O . ALA A 1 177 ? -19.719 -13.291 11.633 1.00 83.31 177 ALA A O 1
ATOM 1350 N N . LEU A 1 178 ? -19.768 -11.039 11.648 1.00 84.25 178 LEU A N 1
ATOM 1351 C CA . LEU A 1 178 ? -19.900 -10.891 10.201 1.00 84.25 178 LEU A CA 1
ATOM 1352 C C . LEU A 1 178 ? -18.647 -11.380 9.469 1.00 84.25 178 LEU A C 1
ATOM 1354 O O . LEU A 1 178 ? -18.760 -12.129 8.501 1.00 84.25 178 LEU A O 1
ATOM 1358 N N . ALA A 1 179 ? -17.461 -11.001 9.947 1.00 85.81 179 ALA A N 1
ATOM 1359 C CA . ALA A 1 179 ? -16.189 -11.447 9.395 1.00 85.81 179 ALA A CA 1
ATOM 1360 C C . ALA A 1 179 ? -16.077 -12.972 9.464 1.00 85.81 179 ALA A C 1
ATOM 1362 O O . ALA A 1 179 ? -15.733 -13.606 8.473 1.00 85.81 179 ALA A O 1
ATOM 1363 N N . LYS A 1 180 ? -16.462 -13.585 10.587 1.00 84.44 180 LYS A N 1
ATOM 1364 C CA . LYS A 1 180 ? -16.506 -15.041 10.749 1.00 84.44 180 LYS A CA 1
ATOM 1365 C C . LYS A 1 180 ? -17.508 -15.692 9.797 1.00 84.44 180 LYS A C 1
ATOM 1367 O O . LYS A 1 180 ? -17.170 -16.697 9.181 1.00 84.44 180 LYS A O 1
ATOM 1372 N N . ALA A 1 181 ? -18.705 -15.122 9.653 1.00 86.06 181 ALA A N 1
ATOM 1373 C CA . ALA A 1 181 ? -19.731 -15.630 8.743 1.00 86.06 181 ALA A CA 1
ATOM 1374 C C . ALA A 1 181 ? -19.305 -15.543 7.267 1.00 86.06 181 ALA A C 1
ATOM 1376 O O . ALA A 1 181 ? -19.669 -16.409 6.477 1.00 86.06 181 ALA A O 1
ATOM 1377 N N . ARG A 1 182 ? -18.523 -14.520 6.902 1.00 85.75 182 ARG A N 1
ATOM 1378 C CA . ARG A 1 182 ? -18.000 -14.312 5.541 1.00 85.75 182 ARG A CA 1
ATOM 1379 C C . ARG A 1 182 ? -16.609 -14.901 5.302 1.00 85.75 182 ARG A C 1
ATOM 1381 O O . ARG A 1 182 ? -16.130 -14.874 4.178 1.00 85.75 182 ARG A O 1
ATOM 1388 N N . GLY A 1 183 ? -15.950 -15.412 6.339 1.00 85.62 183 GLY A N 1
ATOM 1389 C CA . GLY A 1 183 ? -14.570 -15.894 6.261 1.00 85.62 183 GLY A CA 1
ATOM 1390 C C . GLY A 1 183 ? -13.508 -14.794 6.121 1.00 85.62 183 GLY A C 1
ATOM 1391 O O . GLY A 1 183 ? -12.358 -15.118 5.829 1.00 85.62 183 GLY A O 1
ATOM 1392 N N . TRP A 1 184 ? -13.856 -13.525 6.353 1.00 91.00 184 TRP A N 1
ATOM 1393 C CA . TRP A 1 184 ? -12.928 -12.395 6.276 1.00 91.00 184 TRP A CA 1
ATOM 1394 C C . TRP A 1 184 ? -11.803 -12.508 7.300 1.00 91.00 184 TRP A C 1
ATOM 1396 O O . TRP A 1 184 ? -11.993 -12.998 8.419 1.00 91.00 184 TRP A O 1
ATOM 1406 N N . LYS A 1 185 ? -10.620 -12.015 6.925 1.00 90.25 185 LYS A N 1
ATOM 1407 C CA . LYS A 1 185 ? -9.427 -12.057 7.775 1.00 90.25 185 LYS A CA 1
ATOM 1408 C C . LYS A 1 185 ? -8.826 -10.668 7.942 1.00 90.25 185 LYS A C 1
ATOM 1410 O O . LYS A 1 185 ? -8.589 -10.002 6.934 1.00 90.25 185 LYS A O 1
ATOM 1415 N N . PRO A 1 186 ? -8.529 -10.229 9.175 1.00 91.25 186 PRO A N 1
ATOM 1416 C CA . PRO A 1 186 ? -7.752 -9.020 9.370 1.00 91.25 186 PRO A CA 1
ATOM 1417 C C . PRO A 1 186 ? -6.301 -9.263 8.948 1.00 91.25 186 PRO A C 1
ATOM 1419 O O . PRO A 1 186 ? -5.725 -10.319 9.217 1.00 91.25 186 PRO A O 1
ATOM 1422 N N . CYS A 1 187 ? -5.686 -8.265 8.323 1.00 92.88 187 CYS A N 1
ATOM 1423 C CA . CYS A 1 187 ? -4.246 -8.245 8.121 1.00 92.88 187 CYS A CA 1
ATOM 1424 C C . CYS A 1 187 ? -3.539 -8.237 9.492 1.00 92.88 187 CYS A C 1
ATOM 1426 O O . CYS A 1 187 ? -3.791 -7.325 10.282 1.00 92.88 187 CYS A O 1
ATOM 1428 N N . PRO A 1 188 ? -2.610 -9.167 9.781 1.00 92.81 188 PRO A N 1
ATOM 1429 C CA . PRO A 1 188 ? -1.926 -9.213 11.075 1.00 92.81 188 PRO A CA 1
ATOM 1430 C C . PRO A 1 188 ? -0.936 -8.054 11.289 1.00 92.81 188 PRO A C 1
ATOM 1432 O O . PRO A 1 188 ? -0.441 -7.884 12.396 1.00 92.81 188 PRO A O 1
ATOM 1435 N N . GLY A 1 189 ? -0.629 -7.272 10.246 1.00 89.50 189 GLY A N 1
ATOM 1436 C CA . GLY A 1 189 ? 0.248 -6.102 10.341 1.00 89.50 189 GLY A CA 1
ATOM 1437 C C . GLY A 1 189 ? -0.482 -4.784 10.606 1.00 89.50 189 GLY A C 1
ATOM 1438 O O . GLY A 1 189 ? -0.029 -3.996 11.429 1.00 89.50 189 GLY A O 1
ATOM 1439 N N . CYS A 1 190 ? -1.607 -4.524 9.929 1.00 87.94 190 CYS A N 1
ATOM 1440 C CA . CYS A 1 190 ? -2.338 -3.251 10.061 1.00 87.94 190 CYS A CA 1
ATOM 1441 C C . CYS A 1 190 ? -3.767 -3.380 10.608 1.00 87.94 190 CYS A C 1
ATOM 1443 O O . CYS A 1 190 ? -4.388 -2.362 10.902 1.00 87.94 190 CYS A O 1
ATOM 1445 N N . GLY A 1 191 ? -4.313 -4.593 10.712 1.00 86.19 191 GLY A N 1
ATOM 1446 C CA . GLY A 1 191 ? -5.689 -4.837 11.149 1.00 86.19 191 GLY A CA 1
ATOM 1447 C C . GLY A 1 191 ? -6.768 -4.596 10.087 1.00 86.19 191 GLY A C 1
ATOM 1448 O O . GLY A 1 191 ? -7.938 -4.836 10.370 1.00 86.19 191 GLY A O 1
ATOM 1449 N N . MET A 1 192 ? -6.416 -4.161 8.869 1.00 87.56 192 MET A N 1
ATOM 1450 C CA . MET A 1 192 ? -7.393 -3.982 7.786 1.00 87.56 192 MET A CA 1
ATOM 1451 C C . MET A 1 192 ? -8.093 -5.309 7.478 1.00 87.56 192 MET A C 1
ATOM 1453 O O . MET A 1 192 ? -7.426 -6.317 7.248 1.00 87.56 192 MET A O 1
ATOM 1457 N N . MET A 1 193 ? -9.426 -5.301 7.466 1.00 89.25 193 MET A N 1
ATOM 1458 C CA . MET A 1 193 ? -10.229 -6.467 7.102 1.00 89.25 193 MET A CA 1
ATOM 1459 C C . MET A 1 193 ? -10.092 -6.755 5.610 1.00 89.25 193 MET A C 1
ATOM 1461 O O . MET A 1 193 ? -10.336 -5.877 4.783 1.00 89.25 193 MET A O 1
ATOM 1465 N N . ILE A 1 194 ? -9.699 -7.982 5.278 1.00 89.75 194 ILE A N 1
ATOM 1466 C CA . ILE A 1 194 ? -9.487 -8.433 3.907 1.00 89.75 194 ILE A CA 1
ATOM 1467 C C . ILE A 1 194 ? -10.562 -9.449 3.522 1.00 89.75 194 ILE A C 1
ATOM 1469 O O . ILE A 1 194 ? -10.719 -10.500 4.157 1.00 89.75 194 ILE A O 1
ATOM 1473 N N . ASP A 1 195 ? -11.259 -9.135 2.436 1.00 88.56 195 ASP A N 1
ATOM 1474 C CA . ASP A 1 195 ? -12.121 -10.060 1.709 1.00 88.56 195 ASP A CA 1
ATOM 1475 C C . ASP A 1 195 ? -11.324 -10.743 0.585 1.00 88.56 195 ASP A C 1
ATOM 1477 O O . ASP A 1 195 ? -10.443 -10.128 -0.023 1.00 88.56 195 ASP A O 1
ATOM 1481 N N . ARG A 1 196 ? -11.614 -12.016 0.310 1.00 84.94 196 ARG A N 1
ATOM 1482 C CA . ARG A 1 196 ? -10.984 -12.796 -0.762 1.00 84.94 196 ARG A CA 1
ATOM 1483 C C . ARG A 1 196 ? -12.044 -13.646 -1.445 1.00 84.94 196 ARG A C 1
ATOM 1485 O O . ARG A 1 196 ? -12.805 -14.335 -0.781 1.00 84.94 196 ARG A O 1
ATOM 1492 N N . ILE A 1 197 ? -12.025 -13.649 -2.776 1.00 71.44 197 ILE A N 1
ATOM 1493 C CA . ILE A 1 197 ? -12.999 -14.393 -3.580 1.00 71.44 197 ILE A CA 1
ATOM 1494 C C . ILE A 1 197 ? -12.530 -15.841 -3.805 1.00 71.44 197 ILE A C 1
ATOM 1496 O O . ILE A 1 197 ? -13.174 -16.757 -3.314 1.00 71.44 197 ILE A O 1
ATOM 1500 N N . VAL A 1 198 ? -11.405 -16.060 -4.499 1.00 79.62 198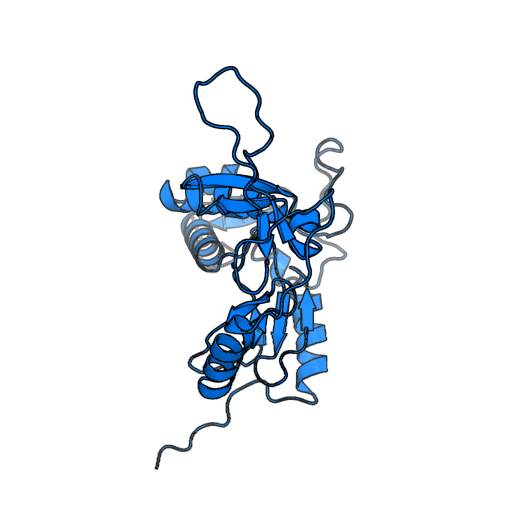 VAL A N 1
ATOM 1501 C CA . VAL A 1 198 ? -10.822 -17.391 -4.784 1.00 79.62 198 VAL A CA 1
ATOM 1502 C C . VAL A 1 198 ? -9.321 -17.284 -5.096 1.00 79.62 198 VAL A C 1
ATOM 1504 O O . VAL A 1 198 ? -8.815 -16.196 -5.379 1.00 79.62 198 VAL A O 1
ATOM 1507 N N . GLY A 1 199 ? -8.613 -18.414 -5.105 1.00 86.94 199 GLY A N 1
ATOM 1508 C CA . GLY A 1 199 ? -7.269 -18.564 -5.660 1.00 86.94 199 GLY A CA 1
ATOM 1509 C C . GLY A 1 199 ? -6.199 -18.845 -4.610 1.00 86.94 199 GLY A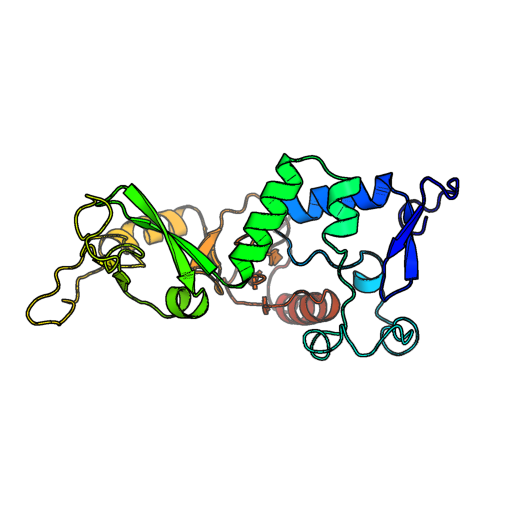 C 1
ATOM 1510 O O . GLY A 1 199 ? -6.281 -19.809 -3.853 1.00 86.94 199 GLY A O 1
ATOM 1511 N N . CYS A 1 200 ? -5.146 -18.027 -4.601 1.00 89.88 200 CYS A N 1
ATOM 1512 C CA . CYS A 1 200 ? -4.008 -18.202 -3.702 1.00 89.88 200 CYS A CA 1
ATOM 1513 C C . CYS A 1 200 ? -4.343 -17.714 -2.284 1.00 89.88 200 CYS A C 1
ATOM 1515 O O . CYS A 1 200 ? -4.873 -16.618 -2.104 1.00 89.88 200 CYS A O 1
ATOM 1517 N N . ASN A 1 201 ? -3.983 -18.502 -1.274 1.00 92.94 201 ASN A N 1
ATOM 1518 C CA . ASN A 1 201 ? -4.129 -18.157 0.139 1.00 92.94 201 ASN A CA 1
ATOM 1519 C C . ASN A 1 201 ? -2.984 -17.283 0.665 1.00 92.94 201 ASN A C 1
ATOM 1521 O O . ASN A 1 201 ? -3.029 -16.843 1.810 1.00 92.94 201 ASN A O 1
ATOM 1525 N N . HIS A 1 202 ? -1.965 -17.004 -0.149 1.00 94.69 202 HIS A N 1
ATOM 1526 C CA . HIS A 1 202 ? -0.938 -16.015 0.158 1.00 94.69 202 HIS A CA 1
ATOM 1527 C C . HIS A 1 202 ? -1.427 -14.612 -0.211 1.00 94.69 202 HIS A C 1
ATOM 1529 O O . HIS A 1 202 ? -1.481 -14.252 -1.387 1.00 94.69 202 HIS A O 1
ATOM 1535 N N . ILE A 1 203 ? -1.755 -13.811 0.799 1.00 93.75 203 ILE A N 1
ATOM 1536 C CA . ILE A 1 203 ? -2.291 -12.463 0.627 1.00 93.75 203 ILE A CA 1
ATOM 1537 C C . ILE A 1 203 ? -1.214 -11.429 0.902 1.00 93.75 203 ILE A C 1
ATOM 1539 O O . ILE A 1 203 ? -0.549 -11.474 1.934 1.00 93.75 203 ILE A O 1
ATOM 1543 N N . ALA A 1 204 ? -1.087 -10.470 -0.011 1.00 92.19 204 ALA A N 1
ATOM 1544 C CA . ALA A 1 204 ? -0.321 -9.250 0.180 1.00 92.19 204 ALA A CA 1
ATOM 1545 C C . ALA A 1 204 ? -1.271 -8.118 0.586 1.00 92.19 204 ALA A C 1
ATOM 1547 O O . ALA A 1 204 ? -2.193 -7.783 -0.157 1.00 92.19 204 ALA A O 1
ATOM 1548 N N . CYS A 1 205 ? -1.061 -7.531 1.762 1.00 91.69 205 CYS A N 1
ATOM 1549 C CA . CYS A 1 205 ? -1.856 -6.401 2.221 1.00 91.69 205 CYS A CA 1
ATOM 1550 C C . CYS A 1 205 ? -1.621 -5.177 1.324 1.00 91.69 205 CYS A C 1
ATOM 1552 O O . CYS A 1 205 ? -0.476 -4.786 1.097 1.00 91.69 205 CYS A O 1
ATOM 1554 N N . GLN A 1 206 ? -2.713 -4.571 0.858 1.00 89.25 206 GLN A N 1
ATOM 1555 C CA . GLN A 1 206 ? -2.703 -3.385 -0.005 1.00 89.25 206 GLN A CA 1
ATOM 1556 C C . GLN A 1 206 ? -2.737 -2.072 0.788 1.00 89.25 206 GLN A C 1
ATOM 1558 O O . GLN A 1 206 ? -2.688 -0.995 0.199 1.00 89.25 206 GLN A O 1
ATOM 1563 N N . SER A 1 207 ? -2.840 -2.128 2.125 1.00 88.06 207 SER A N 1
ATOM 1564 C CA . SER A 1 207 ? -2.787 -0.911 2.933 1.00 88.06 207 SER A CA 1
ATOM 1565 C C . SER A 1 207 ? -1.428 -0.225 2.741 1.00 88.06 207 SER A C 1
ATOM 1567 O O . SER A 1 207 ? -0.398 -0.885 2.947 1.00 88.06 207 SER A O 1
ATOM 1569 N N . PRO A 1 208 ? -1.403 1.087 2.434 1.00 84.69 208 PRO A N 1
ATOM 1570 C CA . PRO A 1 208 ? -0.165 1.849 2.308 1.00 84.69 208 PRO A CA 1
ATOM 1571 C C . PRO A 1 208 ? 0.740 1.632 3.525 1.00 84.69 208 PRO A C 1
ATOM 1573 O O . PRO A 1 208 ? 0.256 1.592 4.662 1.00 84.69 208 PRO A O 1
ATOM 1576 N N . GLY A 1 209 ? 2.034 1.411 3.288 1.00 80.81 209 GLY A N 1
ATOM 1577 C CA . GLY A 1 209 ? 3.035 1.183 4.334 1.00 80.81 209 GLY A CA 1
ATOM 1578 C C . GLY A 1 209 ? 2.920 -0.128 5.121 1.00 80.81 209 GLY A C 1
ATOM 1579 O O . GLY A 1 209 ? 3.653 -0.308 6.089 1.00 80.81 209 GLY A O 1
ATOM 1580 N N . CYS A 1 210 ? 1.993 -1.042 4.799 1.00 88.06 210 CYS A N 1
ATOM 1581 C CA . CYS A 1 210 ? 1.843 -2.283 5.570 1.00 88.06 210 CYS A CA 1
ATOM 1582 C C . CYS A 1 210 ? 2.812 -3.369 5.112 1.00 88.06 210 CYS A C 1
ATOM 1584 O O . CYS A 1 210 ? 3.570 -3.887 5.927 1.00 88.06 210 CYS A O 1
ATOM 1586 N N . ASN A 1 211 ? 2.760 -3.729 3.825 1.00 86.50 211 ASN A N 1
ATOM 1587 C CA . ASN A 1 211 ? 3.625 -4.735 3.188 1.00 86.50 211 ASN A CA 1
ATOM 1588 C C . ASN A 1 211 ? 3.648 -6.096 3.891 1.00 86.50 211 ASN A C 1
ATOM 1590 O O . ASN A 1 211 ? 4.593 -6.876 3.781 1.00 86.50 211 ASN A O 1
ATOM 1594 N N . THR A 1 212 ? 2.573 -6.387 4.617 1.00 92.88 212 THR A N 1
ATOM 1595 C CA . THR A 1 212 ? 2.380 -7.664 5.280 1.00 92.88 212 THR A CA 1
ATOM 1596 C C . THR A 1 212 ? 1.874 -8.682 4.279 1.00 92.88 212 THR A C 1
ATOM 1598 O O . THR A 1 212 ? 0.864 -8.485 3.606 1.00 92.88 212 THR A O 1
ATOM 1601 N N . HIS A 1 213 ? 2.585 -9.790 4.233 1.00 94.56 213 HIS A N 1
ATOM 1602 C CA . HIS A 1 213 ? 2.232 -11.021 3.571 1.00 94.56 213 HIS A CA 1
ATOM 1603 C C . HIS A 1 213 ? 1.699 -11.987 4.627 1.00 94.56 213 HIS A C 1
ATOM 1605 O O . HIS A 1 213 ? 2.356 -12.206 5.646 1.00 94.56 213 HIS A O 1
ATOM 1611 N N . PHE A 1 214 ? 0.507 -12.544 4.432 1.00 96.25 214 PHE A N 1
ATOM 1612 C CA . PHE A 1 214 ? -0.117 -13.441 5.405 1.00 96.25 214 PHE A CA 1
ATOM 1613 C C . PHE A 1 214 ? -0.940 -14.536 4.727 1.00 96.25 214 PHE A C 1
ATOM 1615 O O . PHE A 1 214 ? -1.315 -14.423 3.560 1.00 96.25 214 PHE A O 1
ATOM 1622 N N . CYS A 1 215 ? -1.197 -15.615 5.462 1.00 95.56 215 CYS A N 1
ATOM 1623 C CA . CYS A 1 215 ? -2.023 -16.717 4.986 1.00 95.56 215 CYS A CA 1
ATOM 1624 C C . CYS A 1 215 ? -3.501 -16.451 5.284 1.00 95.56 215 CYS A C 1
ATOM 1626 O O . CYS A 1 215 ? -3.870 -16.247 6.440 1.00 95.56 215 CYS A O 1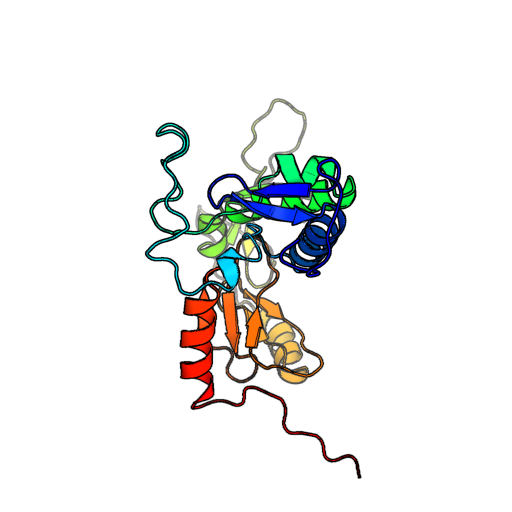
ATOM 1628 N N . TYR A 1 216 ? -4.360 -16.507 4.268 1.00 93.56 216 TYR A N 1
ATOM 1629 C CA . TYR A 1 216 ? -5.799 -16.296 4.430 1.00 93.56 216 TYR A CA 1
ATOM 1630 C C . TYR A 1 216 ? -6.481 -17.423 5.218 1.00 93.56 216 TYR A C 1
ATOM 1632 O O . TYR A 1 216 ? -7.425 -17.177 5.958 1.00 93.56 216 TYR A O 1
ATOM 1640 N N . VAL A 1 217 ? -5.988 -18.662 5.130 1.00 91.00 217 VAL A N 1
ATOM 1641 C CA . VAL A 1 217 ? -6.592 -19.804 5.841 1.00 91.00 217 VAL A CA 1
ATOM 1642 C C . VAL A 1 217 ? -6.416 -19.647 7.350 1.00 91.00 217 VAL A C 1
ATOM 1644 O O . VAL A 1 217 ? -7.387 -19.611 8.109 1.00 91.00 217 VAL A O 1
ATOM 1647 N N . CYS A 1 218 ? -5.164 -19.512 7.794 1.00 92.44 218 CYS A N 1
ATOM 1648 C CA . CYS A 1 218 ? -4.837 -19.501 9.219 1.00 92.44 218 CYS A CA 1
ATOM 1649 C C . CYS A 1 218 ? -4.691 -18.097 9.827 1.00 92.44 218 CYS A C 1
ATOM 1651 O O . CYS A 1 218 ? -4.602 -17.978 11.046 1.00 92.44 218 CYS A O 1
ATOM 1653 N N . GLY A 1 219 ? -4.645 -17.037 9.015 1.00 91.62 219 GLY A N 1
ATOM 165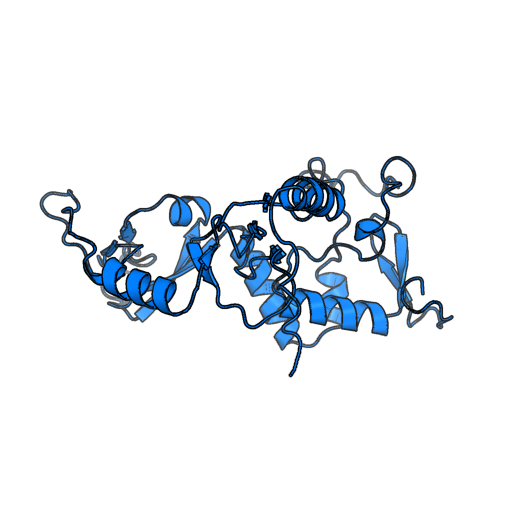4 C CA . GLY A 1 219 ? -4.470 -15.648 9.459 1.00 91.62 219 GLY A CA 1
ATOM 1655 C C . GLY A 1 219 ? -3.053 -15.286 9.923 1.00 91.62 219 GLY A C 1
ATOM 1656 O O . GLY A 1 219 ? -2.813 -14.142 10.302 1.00 91.62 219 GLY A O 1
ATOM 1657 N N . LYS A 1 220 ? -2.100 -16.228 9.914 1.00 94.94 220 LYS A N 1
ATOM 1658 C CA . LYS A 1 220 ? -0.731 -15.978 10.388 1.00 94.94 220 LYS A CA 1
ATOM 1659 C C . LYS A 1 220 ? 0.051 -15.121 9.400 1.00 94.94 220 LYS A C 1
ATOM 1661 O O . LYS A 1 220 ? -0.028 -15.321 8.185 1.00 94.94 220 LYS A O 1
ATOM 1666 N N . MET A 1 221 ? 0.857 -14.213 9.946 1.00 96.25 221 MET A N 1
ATOM 1667 C CA . MET A 1 221 ? 1.852 -13.467 9.184 1.00 96.25 221 MET A CA 1
ATOM 1668 C C . MET A 1 221 ? 2.881 -14.437 8.587 1.00 96.25 221 MET A C 1
ATOM 1670 O O . MET A 1 221 ? 3.394 -15.307 9.285 1.00 96.25 221 MET A O 1
ATOM 1674 N N . ILE A 1 222 ? 3.156 -14.275 7.295 1.00 97.00 222 ILE A N 1
ATOM 1675 C CA . ILE A 1 222 ? 4.215 -14.970 6.558 1.00 97.00 222 ILE A CA 1
ATOM 1676 C C . ILE A 1 222 ? 5.462 -14.088 6.547 1.00 97.00 222 ILE A C 1
ATOM 1678 O O . ILE A 1 222 ? 6.532 -14.535 6.934 1.00 97.00 222 ILE A O 1
ATOM 1682 N N . ALA A 1 223 ? 5.324 -12.822 6.149 1.00 94.12 223 ALA A N 1
ATOM 1683 C CA . ALA A 1 223 ? 6.413 -11.851 6.142 1.00 94.12 223 ALA A CA 1
ATOM 1684 C C . ALA A 1 223 ? 5.864 -10.424 6.260 1.00 94.12 223 ALA A C 1
ATOM 1686 O O . ALA A 1 223 ? 4.714 -10.163 5.919 1.00 94.12 223 ALA A O 1
ATOM 1687 N N . GLN A 1 224 ? 6.699 -9.482 6.680 1.00 89.94 224 GLN A N 1
ATOM 1688 C CA . GLN A 1 224 ? 6.474 -8.058 6.453 1.00 89.94 224 GLN A CA 1
ATOM 1689 C C . GLN A 1 224 ? 7.712 -7.530 5.737 1.00 89.94 224 GLN A C 1
ATOM 1691 O O . GLN A 1 224 ? 8.732 -7.261 6.360 1.00 89.94 224 GLN A O 1
ATOM 1696 N N . SER A 1 225 ? 7.664 -7.539 4.408 1.00 83.69 225 SER A N 1
ATOM 1697 C CA . SER A 1 225 ? 8.848 -7.371 3.570 1.00 83.69 225 SER A CA 1
ATOM 1698 C C . SER A 1 225 ? 8.452 -6.951 2.163 1.00 83.69 225 SER A C 1
ATOM 1700 O O . SER A 1 225 ? 7.331 -7.191 1.713 1.00 83.69 225 SER A O 1
ATOM 1702 N N . PHE A 1 226 ? 9.406 -6.352 1.463 1.00 76.81 226 PHE A N 1
ATOM 1703 C CA . PHE A 1 226 ? 9.322 -6.039 0.039 1.00 76.81 226 PHE A CA 1
ATOM 1704 C C . PHE A 1 226 ? 10.131 -7.016 -0.819 1.00 76.81 226 PHE A C 1
ATOM 1706 O O . PHE A 1 226 ? 9.983 -7.047 -2.042 1.00 76.81 226 PHE A O 1
ATOM 1713 N N . LEU A 1 227 ? 11.002 -7.805 -0.185 1.00 74.62 227 LEU A N 1
ATOM 1714 C CA . LEU A 1 227 ? 11.957 -8.670 -0.861 1.00 74.62 227 LEU A CA 1
ATOM 1715 C C . LEU A 1 227 ? 11.254 -9.938 -1.329 1.00 74.62 227 LEU A C 1
ATOM 1717 O O . LEU A 1 227 ? 10.776 -10.729 -0.518 1.00 74.62 227 LEU A O 1
ATOM 1721 N N . LYS A 1 228 ? 11.207 -10.152 -2.648 1.00 79.25 228 LYS A N 1
ATOM 1722 C CA . LYS A 1 228 ? 10.558 -11.335 -3.226 1.00 79.25 228 LYS A CA 1
ATOM 1723 C C . LYS A 1 228 ? 11.182 -12.631 -2.703 1.00 79.25 228 LYS A C 1
ATOM 1725 O O . LYS A 1 228 ? 10.432 -13.568 -2.443 1.00 79.25 228 LYS A O 1
ATOM 1730 N N . SER A 1 229 ? 12.501 -12.674 -2.529 1.00 78.00 229 SER A N 1
ATOM 1731 C CA . SER A 1 229 ? 13.228 -13.828 -1.989 1.00 78.00 229 SER A CA 1
ATOM 1732 C C . SER A 1 229 ? 12.804 -14.147 -0.551 1.00 78.00 229 SER A C 1
ATOM 1734 O O . SER A 1 229 ? 12.379 -15.268 -0.288 1.00 78.00 229 SER A O 1
ATOM 1736 N N . ASP A 1 230 ? 12.800 -13.155 0.347 1.00 83.12 230 ASP A N 1
ATOM 1737 C CA . ASP A 1 230 ? 12.331 -13.310 1.736 1.00 83.12 230 ASP A CA 1
ATOM 1738 C C . ASP A 1 230 ? 10.860 -13.750 1.798 1.00 83.12 230 ASP A C 1
ATOM 1740 O O . ASP A 1 230 ? 10.511 -14.702 2.495 1.00 83.12 230 ASP A O 1
ATOM 1744 N N . ILE A 1 231 ? 9.998 -13.089 1.015 1.00 88.44 231 ILE A N 1
ATOM 1745 C CA . ILE A 1 231 ? 8.571 -13.418 0.936 1.00 88.44 231 ILE A CA 1
ATOM 1746 C C . ILE A 1 231 ? 8.381 -14.855 0.441 1.00 88.44 231 ILE A C 1
ATOM 1748 O O . ILE A 1 231 ? 7.584 -15.592 1.015 1.00 88.44 231 ILE A O 1
ATOM 1752 N N . SER A 1 232 ? 9.090 -15.255 -0.619 1.00 88.12 232 SER A N 1
ATOM 1753 C CA . SER A 1 232 ? 8.939 -16.581 -1.229 1.00 88.12 232 SER A CA 1
ATOM 1754 C C . SER A 1 232 ? 9.464 -17.672 -0.303 1.00 88.12 232 SER A C 1
ATOM 1756 O O . SER A 1 232 ? 8.745 -18.632 -0.060 1.00 88.12 232 SER A O 1
ATOM 1758 N N . ALA A 1 233 ? 10.644 -17.486 0.298 1.00 90.25 233 ALA A N 1
ATOM 1759 C CA . ALA A 1 233 ? 11.218 -18.440 1.244 1.00 90.25 233 ALA A CA 1
ATOM 1760 C C . ALA A 1 233 ? 10.289 -18.683 2.445 1.00 90.25 233 ALA A C 1
ATOM 1762 O O . ALA A 1 233 ? 9.984 -19.831 2.773 1.00 90.25 233 ALA A O 1
ATOM 1763 N N . LYS A 1 234 ? 9.769 -17.609 3.056 1.00 94.62 234 LYS A N 1
ATOM 1764 C CA . LYS A 1 234 ? 8.832 -17.705 4.188 1.00 94.62 234 LYS A CA 1
ATOM 1765 C C . LYS A 1 234 ? 7.477 -18.276 3.777 1.00 94.62 234 LYS A C 1
ATOM 1767 O O . LYS A 1 234 ? 6.874 -19.033 4.537 1.00 94.62 234 LYS A O 1
ATOM 1772 N N . ALA A 1 235 ? 6.984 -17.939 2.584 1.00 94.25 235 ALA A N 1
ATOM 1773 C CA . ALA A 1 235 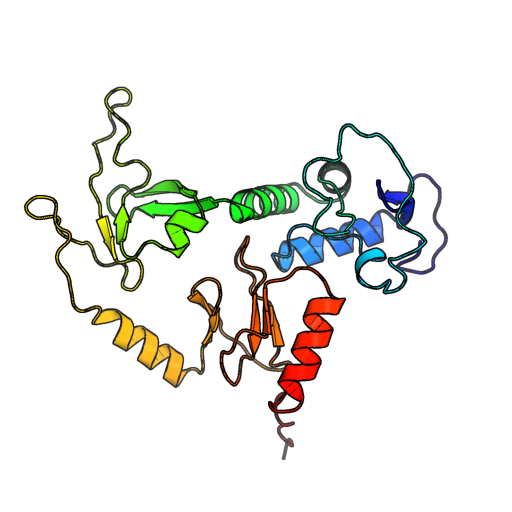? 5.746 -18.512 2.063 1.00 94.25 235 ALA A CA 1
ATOM 1774 C C . ALA A 1 235 ? 5.899 -20.018 1.817 1.00 94.25 235 ALA A C 1
ATOM 1776 O O . ALA A 1 235 ? 5.049 -20.795 2.246 1.00 94.25 235 ALA A O 1
ATOM 1777 N N . ASP A 1 236 ? 6.986 -20.442 1.178 1.00 94.50 236 ASP A N 1
ATOM 1778 C CA . ASP A 1 236 ? 7.255 -21.850 0.900 1.00 94.50 236 ASP A CA 1
ATOM 1779 C C . ASP A 1 236 ? 7.447 -22.648 2.191 1.00 94.50 236 ASP A C 1
ATOM 1781 O O . ASP A 1 236 ? 6.977 -23.778 2.288 1.00 94.50 236 ASP A O 1
ATOM 1785 N N . GLU A 1 237 ? 8.067 -22.065 3.220 1.00 96.44 237 GLU A N 1
ATOM 1786 C CA . GLU A 1 237 ? 8.113 -22.670 4.551 1.00 96.44 237 GLU A CA 1
ATOM 1787 C C . GLU A 1 237 ? 6.716 -22.811 5.171 1.00 96.44 237 GLU A C 1
ATOM 1789 O O . GLU A 1 237 ? 6.364 -23.888 5.655 1.00 96.44 237 GLU A O 1
ATOM 1794 N N . HIS A 1 238 ? 5.891 -21.765 5.105 1.00 96.31 238 HIS A N 1
ATOM 1795 C CA . HIS A 1 238 ? 4.536 -21.775 5.651 1.00 96.31 238 HIS A CA 1
ATOM 1796 C C . HIS A 1 238 ? 3.646 -22.852 5.005 1.00 96.31 238 HIS A C 1
ATOM 1798 O O . HIS A 1 238 ? 3.022 -23.663 5.699 1.00 96.31 238 HIS A O 1
ATOM 1804 N N . PHE A 1 239 ? 3.609 -22.889 3.671 1.00 95.81 239 PHE A N 1
ATOM 1805 C CA . PHE A 1 239 ? 2.729 -23.775 2.904 1.00 95.81 239 PHE A CA 1
ATOM 1806 C C . PHE A 1 239 ? 3.206 -25.237 2.844 1.00 95.81 239 PHE A C 1
ATOM 1808 O O . PHE A 1 239 ? 2.526 -26.072 2.260 1.00 95.81 239 PHE A O 1
ATOM 1815 N N . LYS A 1 240 ? 4.302 -25.599 3.528 1.00 95.81 240 LYS A N 1
ATOM 1816 C CA . LYS A 1 240 ? 4.579 -27.009 3.876 1.00 95.81 240 LYS A CA 1
ATOM 1817 C C . LYS A 1 240 ? 3.536 -27.589 4.836 1.00 95.81 240 LYS A C 1
ATOM 1819 O O . LYS A 1 240 ? 3.407 -28.804 4.928 1.00 95.81 240 LYS A O 1
ATOM 1824 N N . SER A 1 241 ? 2.835 -26.728 5.579 1.00 95.06 241 SER A N 1
ATOM 1825 C CA . SER A 1 241 ? 1.890 -27.109 6.640 1.00 95.06 241 SER A CA 1
ATOM 1826 C C . SER A 1 241 ? 0.510 -26.448 6.511 1.00 95.06 241 SER A C 1
ATOM 1828 O O . SER A 1 241 ? -0.296 -26.515 7.438 1.00 95.06 241 SER A O 1
ATOM 1830 N N . CYS A 1 242 ? 0.236 -25.783 5.385 1.00 94.88 242 CYS A N 1
ATOM 1831 C CA . CYS A 1 242 ? -1.016 -25.076 5.121 1.00 94.88 242 CYS A CA 1
ATOM 1832 C C . CYS A 1 242 ? -1.323 -25.075 3.615 1.00 94.88 242 CYS A C 1
ATOM 1834 O O . CYS A 1 242 ? -0.404 -25.160 2.802 1.00 94.88 242 CYS A O 1
ATOM 1836 N N . ASP A 1 243 ? -2.592 -24.928 3.237 1.00 92.69 243 ASP A N 1
ATOM 1837 C CA . ASP A 1 243 ? -3.019 -24.985 1.838 1.00 92.69 243 ASP A CA 1
ATOM 1838 C C . ASP A 1 243 ? -2.741 -23.670 1.098 1.00 92.69 243 ASP A C 1
ATOM 1840 O O . ASP A 1 243 ? -3.290 -22.613 1.426 1.00 92.69 243 ASP A O 1
ATOM 1844 N N . LYS A 1 244 ? -1.893 -23.727 0.063 1.00 90.69 244 LYS A N 1
ATOM 1845 C CA . LYS A 1 244 ? -1.525 -22.554 -0.754 1.00 90.69 244 LYS A CA 1
ATOM 1846 C C . LYS A 1 244 ? -2.633 -22.105 -1.697 1.00 90.69 244 LYS A C 1
ATOM 1848 O O . LYS A 1 244 ? -2.749 -20.913 -1.970 1.00 90.69 244 LYS A O 1
ATOM 1853 N N . PHE A 1 245 ? -3.425 -23.043 -2.190 1.00 90.94 245 PHE A N 1
ATOM 1854 C CA . PHE A 1 245 ? -4.518 -22.795 -3.118 1.00 90.94 245 PHE A CA 1
ATOM 1855 C C . PHE A 1 245 ? -5.789 -23.409 -2.561 1.00 90.94 245 PHE A C 1
ATOM 1857 O O . PHE A 1 245 ? -5.727 -24.349 -1.769 1.00 90.94 245 PHE A O 1
ATOM 1864 N N . ASP A 1 246 ? -6.926 -22.872 -2.980 1.00 82.12 246 ASP A N 1
ATOM 1865 C CA . ASP A 1 246 ? -8.205 -23.513 -2.711 1.00 82.12 246 ASP A CA 1
ATOM 1866 C C . ASP A 1 246 ? -8.200 -24.942 -3.261 1.00 82.12 246 ASP A C 1
ATOM 1868 O O . ASP A 1 246 ? -7.607 -25.212 -4.312 1.00 82.12 246 ASP A O 1
ATOM 1872 N N . ALA A 1 247 ? -8.868 -25.855 -2.556 1.00 72.75 247 ALA A N 1
ATOM 1873 C CA . ALA A 1 247 ? -9.197 -27.145 -3.137 1.00 72.75 247 ALA A CA 1
ATOM 1874 C C . ALA A 1 247 ? -9.956 -26.880 -4.443 1.00 72.75 247 ALA A C 1
ATOM 1876 O O . ALA A 1 247 ? -10.893 -26.075 -4.458 1.00 72.75 247 ALA A O 1
ATOM 1877 N N . LEU A 1 248 ? -9.517 -27.505 -5.539 1.00 60.50 248 LEU A N 1
ATOM 1878 C CA . LEU A 1 248 ? -10.261 -27.462 -6.790 1.00 60.50 248 LEU A CA 1
ATOM 1879 C C . LEU A 1 248 ? -11.671 -27.947 -6.465 1.00 60.50 248 LEU A C 1
ATOM 1881 O O . LEU A 1 248 ? -11.853 -29.070 -6.000 1.00 60.50 248 LEU A O 1
ATOM 1885 N N . ILE A 1 249 ? -12.653 -27.064 -6.625 1.00 58.41 249 ILE A N 1
ATOM 1886 C CA . ILE A 1 249 ? -14.044 -27.485 -6.611 1.00 58.41 249 ILE A CA 1
ATOM 1887 C C . ILE A 1 249 ? -14.179 -28.291 -7.894 1.00 58.41 249 ILE A C 1
ATOM 1889 O O . ILE A 1 249 ? -14.208 -27.709 -8.980 1.00 58.41 249 ILE A O 1
ATOM 1893 N N . ASP A 1 250 ? -14.153 -29.616 -7.773 1.00 44.28 250 ASP A N 1
ATOM 1894 C CA . ASP A 1 250 ? -14.532 -30.498 -8.865 1.00 44.28 250 ASP A CA 1
ATOM 1895 C C . ASP A 1 250 ? -15.950 -30.085 -9.270 1.00 44.28 250 ASP A C 1
ATOM 1897 O O . ASP A 1 250 ? -16.900 -30.190 -8.494 1.00 44.28 250 ASP A O 1
ATOM 1901 N N . ALA A 1 251 ? -16.058 -29.477 -10.448 1.00 44.31 251 ALA A N 1
ATOM 1902 C CA . ALA A 1 251 ? -17.336 -29.131 -11.034 1.00 44.31 251 ALA A CA 1
ATOM 1903 C C . ALA A 1 251 ? -18.005 -30.442 -11.467 1.00 44.31 251 ALA A C 1
ATOM 1905 O O . ALA A 1 251 ? -17.607 -31.026 -12.476 1.00 44.31 251 ALA A O 1
ATOM 1906 N N . GLU A 1 252 ? -18.962 -30.914 -10.667 1.00 37.81 252 GLU A N 1
ATOM 1907 C CA . GLU A 1 252 ? -19.964 -31.903 -11.091 1.00 37.81 252 GLU A CA 1
ATOM 1908 C C . GLU A 1 252 ? -20.945 -31.301 -12.108 1.00 37.81 252 GLU A C 1
ATOM 1910 O O . GLU A 1 252 ? -21.354 -30.126 -11.934 1.00 37.81 252 GLU A O 1
#

Organism: NCBI:txid1314777

Radius of gyration: 22.38 Å; chains: 1; bounding box: 50×64×66 Å

Foldseek 3Di:
DVPVPDDDPPVQWDQQPQQRDIDGLVVVLVLLVVCLVLLNPPAFDPVQLPDPVLPPRRPDDDDPPVPDPCPVPSTRGHDPVSNVVRYDPVSNVSVVVLVLQQFWDWDQDPVQRDIDTDGPVCLQPDQKDFDRCQPPDDDPPRDRGRWMAGPQLRHTFDQDPNDTDDDPSPNNVVVVVVCVVQLWAAQPQRRDTDHDDFWFQFDQDSRRSRRWTAGSVPNDTQDNDPRSVSSVVSVVVVCVPPPGGDDPPPDD

pLDDT: mean 81.75, std 16.14, range [37.81, 97.38]

InterPro domains:
  IPR001841 Zinc finger, RING-type [PS50089] (1-49)
  IPR013083 Zinc finger, RING/FYVE/PHD-type [G3DSA:3.30.40.10] (1-103)
  IPR031127 E3 ubiquitin ligase RBR family [PTHR11685] (1-234)
  IPR044066 TRIAD supradomain [PS51873] (1-246)